Protein AF-A0A1V5RTD2-F1 (afdb_monomer_lite)

Radius of gyration: 21.34 Å; chains: 1; bounding box: 60×61×61 Å

Sequence (320 aa):
MRQRSPVWLLLVVAVVLAGCGSGAAVQTSETGTVGGEIFQVALPRLVVDLDAEGNPSLLGISPSLLGMFGVDTAAMKVPADTVKQMMDAGIQHIEIAAVGDRIMFFVNSQPVPHLGWSATSLPRALDVADVFMSIQNAQMIRQLLPLVTRLGLDVVLRFPHGDAAVIPMVDVNQAKTFRATPGTEPAGMIIKFEVKFDEQGRPGLLGLSADDLAALGVSGVAIAPDLLARIQKANIQHMEFQTQPDGAFVYVNGEPLPTVIWDTQLLQNLMDVVGKLAADSELLPLLEALVPYVDRADIGILVHFPIAAGQEPIPAQMHD

Structure (mmCIF, N/CA/C/O backbone):
data_AF-A0A1V5RTD2-F1
#
_entry.id   AF-A0A1V5RTD2-F1
#
loop_
_atom_site.group_PDB
_atom_site.id
_atom_site.type_symbol
_atom_site.label_atom_id
_atom_site.label_alt_id
_atom_site.label_comp_id
_atom_site.label_asym_id
_atom_site.label_entity_id
_atom_site.label_seq_id
_atom_site.pdbx_PDB_ins_code
_atom_site.Cartn_x
_atom_site.Cartn_y
_atom_site.Cartn_z
_atom_site.occupancy
_atom_site.B_iso_or_equiv
_atom_site.auth_seq_id
_atom_site.auth_comp_id
_atom_site.auth_asym_id
_atom_site.auth_atom_id
_atom_site.pdbx_PDB_model_num
ATOM 1 N N . MET A 1 1 ? 2.005 -30.142 -7.212 1.00 30.61 1 MET A N 1
ATOM 2 C CA . MET A 1 1 ? 1.412 -28.900 -6.674 1.00 30.61 1 MET A CA 1
ATOM 3 C C . MET A 1 1 ? 2.556 -27.973 -6.297 1.00 30.61 1 MET A C 1
ATOM 5 O O . MET A 1 1 ? 3.245 -28.240 -5.324 1.00 30.61 1 MET A O 1
ATOM 9 N N . ARG A 1 2 ? 2.868 -26.989 -7.147 1.00 30.70 2 ARG A N 1
ATOM 10 C CA . ARG A 1 2 ? 3.944 -26.019 -6.892 1.00 30.70 2 ARG A CA 1
ATOM 11 C C . ARG A 1 2 ? 3.403 -24.970 -5.920 1.00 30.70 2 ARG A C 1
ATOM 13 O O . ARG A 1 2 ? 2.455 -24.278 -6.274 1.00 30.70 2 ARG A O 1
ATOM 20 N N . GLN A 1 3 ? 3.989 -24.864 -4.728 1.00 32.78 3 GLN A N 1
ATOM 21 C CA . GLN A 1 3 ? 3.841 -23.683 -3.874 1.00 32.78 3 GLN A CA 1
ATOM 22 C C . GLN A 1 3 ? 4.426 -22.495 -4.647 1.00 32.78 3 GLN A C 1
ATOM 24 O O . GLN A 1 3 ? 5.636 -22.287 -4.666 1.00 32.78 3 GLN A O 1
ATOM 29 N N . ARG A 1 4 ? 3.572 -21.773 -5.377 1.00 38.81 4 ARG A N 1
ATOM 30 C CA . ARG A 1 4 ? 3.924 -20.485 -5.975 1.00 38.81 4 ARG A CA 1
ATOM 31 C C . ARG A 1 4 ? 4.111 -19.512 -4.813 1.00 38.81 4 ARG A C 1
ATOM 33 O O . ARG A 1 4 ? 3.209 -19.355 -3.995 1.00 38.81 4 ARG A O 1
ATOM 40 N N . SER A 1 5 ? 5.311 -18.953 -4.693 1.00 34.25 5 SER A N 1
ATOM 41 C CA . SER A 1 5 ? 5.688 -18.086 -3.579 1.00 34.25 5 SER A CA 1
ATOM 42 C C . SER A 1 5 ? 4.747 -16.869 -3.515 1.00 34.25 5 SER A C 1
ATOM 44 O O . SER A 1 5 ? 4.632 -16.156 -4.514 1.00 34.25 5 SER A O 1
ATOM 46 N N . PRO A 1 6 ? 4.073 -16.591 -2.382 1.00 34.50 6 PRO A N 1
ATOM 47 C CA . PRO A 1 6 ? 3.092 -15.510 -2.250 1.00 34.50 6 PRO A CA 1
ATOM 48 C C . PRO A 1 6 ? 3.734 -14.111 -2.173 1.00 34.50 6 PRO A C 1
ATOM 50 O O . PRO A 1 6 ? 3.129 -13.188 -1.647 1.00 34.50 6 PRO A O 1
ATOM 53 N N . VAL A 1 7 ? 4.949 -13.917 -2.695 1.00 32.59 7 VAL A N 1
ATOM 54 C CA . VAL A 1 7 ? 5.687 -12.640 -2.626 1.00 32.59 7 VAL A CA 1
ATOM 55 C C . VAL A 1 7 ? 4.997 -11.534 -3.438 1.00 32.59 7 VAL A C 1
ATOM 57 O O . VAL A 1 7 ? 5.039 -10.373 -3.051 1.00 32.59 7 VAL A O 1
ATOM 60 N N . TRP A 1 8 ? 4.276 -11.878 -4.510 1.00 37.91 8 TRP A N 1
ATOM 61 C CA . TRP A 1 8 ? 3.437 -10.914 -5.240 1.00 37.91 8 TRP A CA 1
ATOM 62 C C . TRP A 1 8 ? 2.087 -10.693 -4.600 1.00 37.91 8 TRP A C 1
ATOM 64 O O . TRP A 1 8 ? 1.590 -9.575 -4.635 1.00 37.91 8 TRP A O 1
ATOM 74 N N . LEU A 1 9 ? 1.538 -11.727 -3.953 1.00 34.50 9 LEU A N 1
ATOM 75 C CA . LEU A 1 9 ? 0.461 -11.521 -3.001 1.00 34.50 9 LEU A CA 1
ATOM 76 C C . LEU A 1 9 ? 0.946 -10.522 -1.963 1.00 34.50 9 LEU A C 1
ATOM 78 O O . LEU A 1 9 ? 0.238 -9.575 -1.794 1.00 34.50 9 LEU A O 1
ATOM 82 N N . LEU A 1 10 ? 2.169 -10.579 -1.428 1.00 34.19 10 LEU A N 1
ATOM 83 C CA . LEU A 1 10 ? 2.746 -9.553 -0.546 1.00 34.19 10 LEU A CA 1
ATOM 84 C C . LEU A 1 10 ? 2.977 -8.180 -1.187 1.00 34.19 10 LEU A C 1
ATOM 86 O O . LEU A 1 10 ? 3.079 -7.235 -0.429 1.00 34.19 10 LEU A O 1
ATOM 90 N N . LEU A 1 11 ? 3.055 -8.029 -2.513 1.00 37.03 11 LEU A N 1
ATOM 91 C CA . LEU A 1 11 ? 3.224 -6.721 -3.168 1.00 37.03 11 LEU A CA 1
ATOM 92 C C . LEU A 1 11 ? 1.873 -6.112 -3.566 1.00 37.03 11 LEU A C 1
ATOM 94 O O . LEU A 1 11 ? 1.656 -4.930 -3.357 1.00 37.03 11 LEU A O 1
ATOM 98 N N . VAL A 1 12 ? 0.921 -6.935 -4.010 1.00 40.16 12 VAL A N 1
ATOM 99 C CA . VAL A 1 12 ? -0.498 -6.575 -4.164 1.00 40.16 12 VAL A CA 1
ATOM 100 C C . VAL A 1 12 ? -1.146 -6.375 -2.797 1.00 40.16 12 VAL A C 1
ATOM 102 O O . VAL A 1 12 ? -1.887 -5.432 -2.626 1.00 40.16 12 VAL A O 1
ATOM 105 N N . VAL A 1 13 ? -0.808 -7.185 -1.799 1.00 40.31 13 VAL A N 1
ATOM 106 C CA . VAL A 1 13 ? -1.144 -7.045 -0.374 1.00 40.31 13 VAL A CA 1
ATOM 107 C C . VAL A 1 13 ? -0.281 -5.962 0.254 1.00 40.31 13 VAL A C 1
ATOM 109 O O . VAL A 1 13 ? -0.759 -5.354 1.175 1.00 40.31 13 VAL A O 1
ATOM 112 N N . ALA A 1 14 ? 0.911 -5.600 -0.226 1.00 39.66 14 ALA A N 1
ATOM 113 C CA . ALA A 1 14 ? 1.564 -4.362 0.221 1.00 39.66 14 ALA A CA 1
ATOM 114 C C . ALA A 1 14 ? 0.922 -3.136 -0.421 1.00 39.66 14 ALA A C 1
ATOM 116 O O . ALA A 1 14 ? 0.940 -2.098 0.202 1.00 39.66 14 ALA A O 1
ATOM 117 N N . VAL A 1 15 ? 0.317 -3.227 -1.605 1.00 43.06 15 VAL A N 1
ATOM 118 C CA . VAL A 1 15 ? -0.475 -2.140 -2.206 1.00 43.06 15 VAL A CA 1
ATOM 119 C C . VAL A 1 15 ? -1.874 -2.070 -1.569 1.00 43.06 15 VAL A C 1
ATOM 121 O O . VAL A 1 15 ? -2.371 -0.985 -1.300 1.00 43.06 15 VAL A O 1
ATOM 124 N N . VAL A 1 16 ? -2.471 -3.214 -1.220 1.00 38.50 16 VAL A N 1
ATOM 125 C CA . VAL A 1 16 ? -3.779 -3.345 -0.552 1.00 38.50 16 VAL A CA 1
ATOM 126 C C . VAL A 1 16 ? -3.673 -3.134 0.971 1.00 38.50 16 VAL A C 1
ATOM 128 O O . VAL A 1 16 ? -4.583 -2.563 1.554 1.00 38.50 16 VAL A O 1
ATOM 131 N N . LEU A 1 17 ? -2.558 -3.495 1.623 1.00 36.56 17 LEU A N 1
ATOM 132 C CA . LEU A 1 17 ? -2.239 -3.189 3.036 1.00 36.56 17 LEU A CA 1
ATOM 133 C C . LEU A 1 17 ? -1.453 -1.885 3.205 1.00 36.56 17 LEU A C 1
ATOM 135 O O . LEU A 1 17 ? -1.464 -1.349 4.305 1.00 36.56 17 LEU A O 1
ATOM 139 N N . ALA A 1 18 ? -0.812 -1.316 2.175 1.00 38.94 18 ALA A N 1
ATOM 140 C CA . ALA A 1 18 ? -0.492 0.120 2.199 1.00 38.94 18 ALA A CA 1
ATOM 141 C C . ALA A 1 18 ? -1.766 0.960 2.041 1.00 38.94 18 ALA A C 1
ATOM 143 O O . ALA A 1 18 ? -1.777 2.116 2.439 1.00 38.94 18 ALA A O 1
ATOM 144 N N . GLY A 1 19 ? -2.863 0.338 1.592 1.00 31.91 19 GLY A N 1
ATOM 145 C CA . GLY A 1 19 ? -4.235 0.784 1.823 1.00 31.91 19 GLY A CA 1
ATOM 146 C C . GLY A 1 19 ? -4.683 0.715 3.284 1.00 31.91 19 GLY A C 1
ATOM 147 O O . GLY A 1 19 ? -5.825 1.054 3.556 1.00 31.91 19 GLY A O 1
ATOM 148 N N . CYS A 1 20 ? -3.813 0.334 4.231 1.00 35.44 20 CYS A N 1
ATOM 149 C CA . CYS A 1 20 ? -3.949 0.655 5.645 1.00 35.44 20 CYS A CA 1
ATOM 150 C C . CYS A 1 20 ? -3.205 1.955 6.019 1.00 35.44 20 CYS A C 1
ATOM 152 O O . CYS A 1 20 ? -2.309 1.923 6.857 1.00 35.44 20 CYS A O 1
ATOM 154 N N . GLY A 1 21 ? -3.595 3.103 5.433 1.00 33.72 21 GLY A N 1
ATOM 155 C CA . GLY A 1 21 ? -3.370 4.434 6.029 1.00 33.72 21 GLY A CA 1
ATOM 156 C C . GLY A 1 21 ? -4.204 5.617 5.497 1.00 33.72 21 GLY A C 1
ATOM 157 O O . GLY A 1 21 ? -4.504 5.646 4.318 1.00 33.72 21 GLY A O 1
ATOM 158 N N . SER A 1 22 ? -4.714 6.549 6.328 1.00 53.00 22 SER A N 1
ATOM 159 C CA . SER A 1 22 ? -5.715 7.609 5.986 1.00 53.00 22 SER A CA 1
ATOM 160 C C . SER A 1 22 ? -5.141 9.013 5.877 1.00 53.00 22 SER A C 1
ATOM 162 O O . SER A 1 22 ? -4.179 9.341 6.523 1.00 53.00 22 SER A O 1
ATOM 164 N N . GLY A 1 23 ? -5.638 9.941 5.072 1.00 32.03 23 GLY A N 1
ATOM 165 C CA . GLY A 1 23 ? -6.929 10.619 5.197 1.00 32.03 23 GLY A CA 1
ATOM 166 C C . GLY A 1 23 ? -6.797 11.892 6.020 1.00 32.03 23 GLY A C 1
ATOM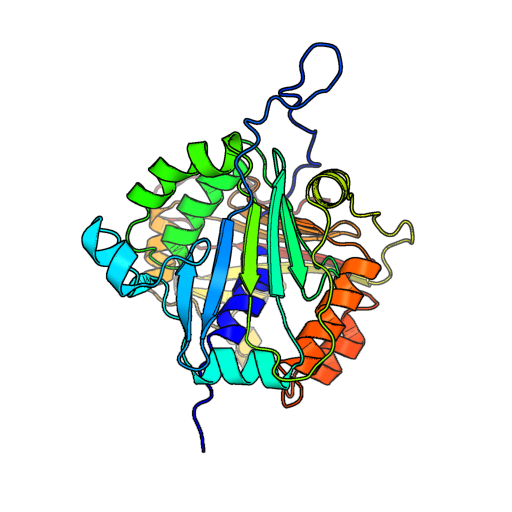 167 O O . GLY A 1 23 ? -7.375 12.073 7.081 1.00 32.03 23 GLY A O 1
ATOM 168 N N . ALA A 1 24 ? -6.016 12.808 5.475 1.00 30.28 24 ALA A N 1
ATOM 169 C CA . ALA A 1 24 ? -6.449 14.184 5.345 1.00 30.28 24 ALA A CA 1
ATOM 170 C C . ALA A 1 24 ? -6.369 14.476 3.845 1.00 30.28 24 ALA A C 1
ATOM 172 O O . ALA A 1 24 ? -5.497 13.909 3.175 1.00 30.28 24 ALA A O 1
ATOM 173 N N . ALA A 1 25 ? -7.217 15.365 3.319 1.00 36.34 25 ALA A N 1
ATOM 174 C CA . ALA A 1 25 ? -6.884 16.045 2.075 1.00 36.34 25 ALA A CA 1
ATOM 175 C C . ALA A 1 25 ? -5.423 16.480 2.209 1.00 36.34 25 ALA A C 1
ATOM 177 O O . ALA A 1 25 ? -5.080 17.174 3.173 1.00 36.34 25 ALA A O 1
ATOM 178 N N . VAL A 1 26 ? -4.553 15.985 1.325 1.00 35.50 26 VAL A N 1
ATOM 179 C CA . VAL A 1 26 ? -3.153 16.389 1.304 1.00 35.50 26 VAL A CA 1
ATOM 180 C C . VAL A 1 26 ? -3.173 17.863 0.924 1.00 35.50 26 VAL A C 1
ATOM 182 O O . VAL A 1 26 ? -3.114 18.232 -0.245 1.00 35.50 26 VAL A O 1
ATOM 185 N N . GLN A 1 27 ? -3.324 18.726 1.929 1.00 35.59 27 GLN A N 1
ATOM 186 C CA . GLN A 1 27 ? -2.828 20.076 1.846 1.00 35.59 27 GLN A CA 1
ATOM 187 C C . GLN A 1 27 ? -1.342 19.875 1.652 1.00 35.59 27 GLN A C 1
ATOM 189 O O . GLN A 1 2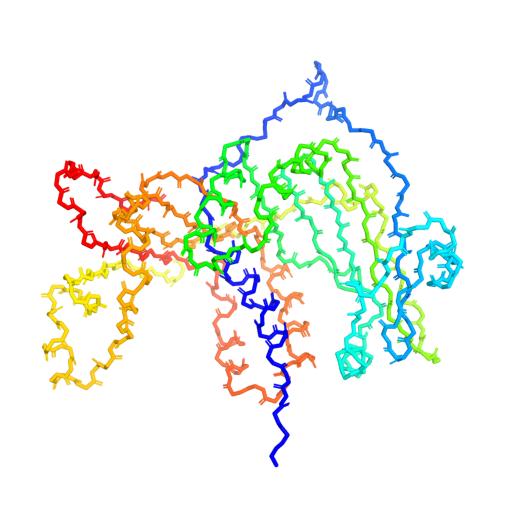7 ? -0.632 19.471 2.577 1.00 35.59 27 GLN A O 1
ATOM 194 N N . THR A 1 28 ? -0.926 20.054 0.400 1.00 36.31 28 THR A N 1
ATOM 195 C CA . THR A 1 28 ? 0.462 20.172 -0.003 1.00 36.31 28 THR A CA 1
ATOM 196 C C . THR A 1 28 ? 1.136 21.003 1.068 1.00 36.31 28 THR A C 1
ATOM 198 O O . THR A 1 28 ? 0.853 22.195 1.201 1.00 36.31 28 THR A O 1
ATOM 201 N N . SER A 1 29 ? 1.946 20.363 1.909 1.00 37.81 29 SER A N 1
ATOM 202 C CA . SER A 1 29 ? 2.797 21.119 2.808 1.00 37.81 29 SER A CA 1
ATOM 203 C C . SER A 1 29 ? 3.750 21.840 1.878 1.00 37.81 29 SER A C 1
ATOM 205 O O . SER A 1 29 ? 4.661 21.233 1.318 1.00 37.81 29 SER A O 1
ATOM 207 N N . GLU A 1 30 ? 3.457 23.113 1.627 1.00 37.47 30 GLU A N 1
ATOM 208 C CA . GLU A 1 30 ? 4.314 24.010 0.881 1.00 37.47 30 GLU A CA 1
ATOM 209 C C . GLU A 1 30 ? 5.607 24.173 1.686 1.00 37.47 30 GLU A C 1
ATOM 211 O O . GLU A 1 30 ? 5.833 25.161 2.373 1.00 37.47 30 GLU A O 1
ATOM 216 N N . THR A 1 31 ? 6.529 23.221 1.563 1.00 36.56 31 THR A N 1
ATOM 217 C CA . THR A 1 31 ? 7.961 23.537 1.597 1.00 36.56 31 THR A CA 1
ATOM 218 C C . THR A 1 31 ? 8.360 24.115 0.243 1.00 36.56 31 THR A C 1
ATOM 220 O O . THR A 1 31 ? 9.297 23.649 -0.403 1.00 36.56 31 THR A O 1
ATOM 223 N N . GLY A 1 32 ? 7.571 25.091 -0.203 1.00 37.31 32 GLY A N 1
ATOM 224 C CA . GLY A 1 32 ? 7.820 25.917 -1.360 1.00 37.31 32 GLY A CA 1
ATOM 225 C C . GLY A 1 32 ? 8.480 27.210 -0.910 1.00 37.31 32 GLY A C 1
ATOM 226 O O . GLY A 1 32 ? 8.127 27.783 0.122 1.00 37.31 32 GLY A O 1
ATOM 227 N N . THR A 1 33 ? 9.439 27.700 -1.685 1.00 43.34 33 THR A N 1
ATOM 228 C CA . THR A 1 33 ? 9.786 29.127 -1.642 1.00 43.34 33 THR A CA 1
ATOM 229 C C . THR A 1 33 ? 8.549 29.963 -2.016 1.00 43.34 33 THR A C 1
ATOM 231 O O . THR A 1 33 ? 7.536 29.417 -2.444 1.00 43.34 33 THR A O 1
ATOM 234 N N . VAL A 1 34 ? 8.611 31.296 -1.909 1.00 43.19 34 VAL A N 1
ATOM 235 C CA . VAL A 1 34 ? 7.501 32.239 -2.212 1.00 43.19 34 VAL A CA 1
ATOM 236 C C . VAL A 1 34 ? 6.922 32.098 -3.653 1.00 43.19 34 VAL A C 1
ATOM 238 O O . VAL A 1 34 ? 5.981 32.797 -4.009 1.00 43.19 34 VAL A O 1
ATOM 241 N N . GLY A 1 35 ? 7.435 31.172 -4.478 1.00 47.00 35 GLY A N 1
ATOM 242 C CA . GLY A 1 35 ? 6.896 30.758 -5.781 1.00 47.00 35 GLY A CA 1
ATOM 243 C C . GLY A 1 35 ? 6.391 29.303 -5.894 1.00 47.00 35 GLY A C 1
ATOM 244 O O . GLY A 1 35 ? 6.169 28.855 -7.013 1.00 47.00 35 GLY A O 1
ATOM 245 N N . GLY A 1 36 ? 6.225 28.549 -4.799 1.00 43.97 36 GLY A N 1
ATOM 246 C CA . GLY A 1 36 ? 5.674 27.179 -4.824 1.00 43.97 36 GLY A CA 1
ATOM 247 C C . GLY A 1 36 ? 6.652 26.074 -5.256 1.00 43.97 36 GLY A C 1
ATOM 248 O O . GLY A 1 36 ? 6.249 24.926 -5.438 1.00 43.97 36 GLY A O 1
ATOM 249 N N . GLU A 1 37 ? 7.942 26.385 -5.410 1.00 44.59 37 GLU A N 1
ATOM 250 C CA . GLU A 1 37 ? 8.966 25.410 -5.804 1.00 44.59 37 GLU A CA 1
ATOM 251 C C . GLU A 1 37 ? 9.419 24.566 -4.607 1.00 44.59 37 GLU A C 1
ATOM 253 O O . GLU A 1 37 ? 10.048 25.077 -3.677 1.00 44.59 37 GLU A O 1
ATOM 258 N N . ILE A 1 38 ? 9.127 23.262 -4.642 1.00 53.47 38 ILE A N 1
ATOM 259 C CA . ILE A 1 38 ? 9.639 22.286 -3.672 1.00 53.47 38 ILE A CA 1
ATOM 260 C C . ILE A 1 38 ? 11.165 22.215 -3.826 1.00 53.47 38 ILE A C 1
ATOM 262 O O . ILE A 1 38 ? 11.666 21.750 -4.851 1.00 53.47 38 ILE A O 1
ATOM 266 N N . PHE A 1 39 ? 11.922 22.653 -2.813 1.00 50.19 39 PHE A N 1
ATOM 267 C CA . PHE A 1 39 ? 13.379 22.487 -2.811 1.00 50.19 39 PHE A CA 1
ATOM 268 C C . PHE A 1 39 ? 13.725 21.016 -2.549 1.00 50.19 39 PHE A C 1
ATOM 270 O O . PHE A 1 39 ? 13.768 20.563 -1.405 1.00 50.19 39 PHE A O 1
ATOM 277 N N . GLN A 1 40 ? 13.964 20.269 -3.624 1.00 55.91 40 GLN A N 1
ATOM 278 C CA . GLN A 1 40 ? 14.403 18.879 -3.582 1.00 55.91 40 GLN A CA 1
ATOM 279 C C . GLN A 1 40 ? 15.798 18.796 -4.208 1.00 55.91 40 GLN A C 1
ATOM 281 O O . GLN A 1 40 ? 16.023 19.289 -5.315 1.00 55.91 40 GLN A O 1
ATOM 286 N N . VAL A 1 41 ? 16.757 18.190 -3.506 1.00 57.78 41 VAL A N 1
ATOM 287 C CA . VAL A 1 41 ? 18.066 17.892 -4.103 1.00 57.78 41 VAL A CA 1
ATOM 288 C C . VAL A 1 41 ? 17.832 16.832 -5.173 1.00 57.78 41 VAL A C 1
ATOM 290 O O . VAL A 1 41 ? 17.480 15.709 -4.840 1.00 57.78 41 VAL A O 1
ATOM 293 N N . ALA A 1 42 ? 17.994 17.179 -6.450 1.00 60.56 42 ALA A N 1
ATOM 294 C CA . ALA A 1 42 ? 17.809 16.236 -7.548 1.00 60.56 42 ALA A CA 1
ATOM 295 C C . ALA A 1 42 ? 18.947 15.203 -7.549 1.00 60.56 42 ALA A C 1
ATOM 297 O O . ALA A 1 42 ? 20.02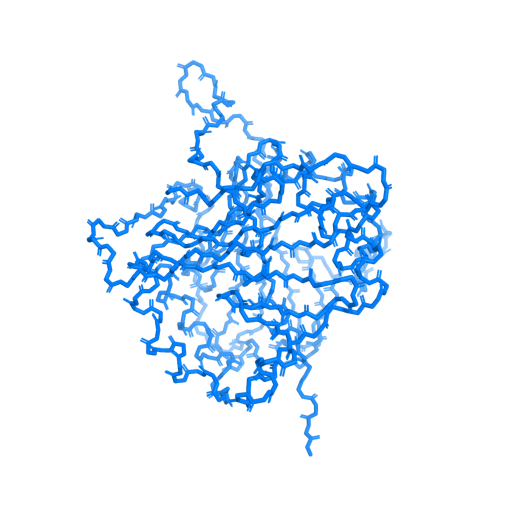5 15.444 -8.098 1.00 60.56 42 ALA A O 1
ATOM 298 N N . LEU A 1 43 ? 18.723 14.061 -6.899 1.00 70.06 43 LEU A N 1
ATOM 299 C CA . LEU A 1 43 ? 19.627 12.925 -7.003 1.00 70.06 43 LEU A CA 1
ATOM 300 C C . LEU A 1 43 ? 19.544 12.309 -8.408 1.00 70.06 43 LEU A C 1
ATOM 302 O O . LEU A 1 43 ? 18.479 12.320 -9.032 1.00 70.06 43 LEU A O 1
ATOM 306 N N . PRO A 1 44 ? 20.655 11.761 -8.931 1.00 74.56 44 PRO A N 1
ATOM 307 C CA . PRO A 1 44 ? 20.606 10.993 -10.161 1.00 74.56 44 PRO A CA 1
ATOM 308 C C . PRO A 1 44 ? 19.715 9.764 -9.968 1.00 74.56 44 PRO A C 1
ATOM 310 O O . PRO A 1 44 ? 19.755 9.101 -8.930 1.00 74.56 44 PRO A O 1
ATOM 313 N N . ARG A 1 45 ? 18.941 9.447 -11.005 1.00 84.69 45 ARG A N 1
ATOM 314 C CA . ARG A 1 45 ? 18.095 8.257 -11.059 1.00 84.69 45 ARG A CA 1
ATOM 315 C C . ARG A 1 45 ? 18.934 6.996 -10.847 1.00 84.69 45 ARG A C 1
ATOM 317 O O . ARG A 1 45 ? 19.873 6.738 -11.601 1.00 84.69 45 ARG A O 1
ATOM 324 N N . LEU A 1 46 ? 18.574 6.199 -9.848 1.00 87.00 46 LEU A N 1
ATOM 325 C CA . LEU A 1 46 ? 19.214 4.924 -9.565 1.00 87.00 46 LEU A CA 1
ATOM 326 C C . LEU A 1 46 ? 18.608 3.845 -10.461 1.00 87.00 46 LEU A C 1
ATOM 328 O O . LEU A 1 46 ? 17.426 3.533 -10.351 1.00 87.00 46 LEU A O 1
ATOM 332 N N . VAL A 1 47 ? 19.420 3.255 -11.331 1.00 89.94 47 VAL A N 1
ATOM 333 C CA . VAL A 1 47 ? 18.993 2.141 -12.184 1.00 89.94 47 VAL A CA 1
ATOM 334 C C . VAL A 1 47 ? 19.575 0.843 -11.640 1.00 89.94 47 VAL A C 1
ATOM 336 O O . VAL A 1 47 ? 20.794 0.709 -11.515 1.00 89.94 47 VAL A O 1
ATOM 339 N N . VAL A 1 48 ? 18.681 -0.082 -11.303 1.00 91.00 48 VAL A N 1
ATOM 340 C CA . VAL A 1 48 ? 18.965 -1.432 -10.825 1.00 91.00 48 VAL A CA 1
ATOM 341 C C . VAL A 1 48 ? 18.627 -2.414 -11.937 1.00 91.00 48 VAL A C 1
ATOM 343 O O . VAL A 1 48 ? 17.470 -2.543 -12.328 1.00 91.00 48 VAL A O 1
ATOM 346 N N . ASP A 1 49 ? 19.632 -3.108 -12.444 1.00 93.50 49 ASP A N 1
ATOM 347 C CA . ASP A 1 49 ? 19.487 -4.141 -13.464 1.00 93.50 49 ASP A CA 1
ATOM 348 C C . ASP A 1 49 ? 19.479 -5.519 -12.821 1.00 93.50 49 ASP A C 1
ATOM 350 O O . ASP A 1 49 ? 20.444 -5.878 -12.144 1.00 93.50 49 ASP A O 1
ATOM 354 N N . LEU A 1 50 ? 18.421 -6.293 -13.050 1.00 93.50 50 LEU A N 1
ATOM 355 C CA . LEU A 1 50 ? 18.364 -7.696 -12.658 1.00 93.50 50 LEU A CA 1
ATOM 356 C C . LEU A 1 50 ? 18.805 -8.592 -13.814 1.00 93.50 50 LEU A C 1
ATOM 358 O O . LEU A 1 50 ? 18.352 -8.426 -14.947 1.00 93.50 50 LEU A O 1
ATOM 362 N N . ASP A 1 51 ? 19.649 -9.576 -13.511 1.00 92.94 51 ASP A N 1
ATOM 363 C CA . ASP A 1 51 ? 19.868 -10.717 -14.403 1.00 92.94 51 ASP A CA 1
ATOM 364 C C . ASP A 1 51 ? 18.748 -11.770 -14.265 1.00 92.94 51 ASP A C 1
ATOM 366 O O . ASP A 1 51 ? 17.823 -11.630 -13.459 1.00 92.94 51 ASP A O 1
ATOM 370 N N . ALA A 1 52 ? 18.807 -12.832 -15.077 1.00 93.75 52 ALA A N 1
ATOM 371 C CA . ALA A 1 52 ? 17.807 -13.905 -15.070 1.00 93.75 52 ALA A CA 1
ATOM 372 C C . ALA A 1 52 ? 17.776 -14.683 -13.739 1.00 93.75 52 ALA A C 1
ATOM 374 O O . ALA A 1 52 ? 16.744 -15.237 -13.354 1.00 93.75 52 ALA A O 1
ATOM 375 N N . GLU A 1 53 ? 18.893 -14.701 -13.013 1.00 92.81 53 GLU A N 1
ATOM 376 C CA . GLU A 1 53 ? 19.039 -15.300 -11.689 1.00 92.81 53 GLU A CA 1
ATOM 377 C C . GLU A 1 53 ? 18.624 -14.345 -10.548 1.00 92.81 53 GLU A C 1
ATOM 379 O O . GLU A 1 53 ? 18.670 -14.733 -9.371 1.00 92.81 53 GLU A O 1
ATOM 384 N N . GLY A 1 54 ? 18.216 -13.120 -10.898 1.00 89.56 54 GLY A N 1
ATOM 385 C CA . GLY A 1 54 ? 17.747 -12.058 -10.016 1.00 89.56 54 GLY A CA 1
ATOM 386 C C . GLY A 1 54 ? 18.826 -11.373 -9.186 1.00 89.56 54 GLY A C 1
ATOM 387 O O . GLY A 1 54 ? 18.516 -10.777 -8.150 1.00 89.56 54 GLY A O 1
ATOM 388 N N . ASN A 1 55 ? 20.088 -11.440 -9.613 1.00 90.62 55 ASN A N 1
ATOM 389 C CA . ASN A 1 55 ? 21.158 -10.669 -8.995 1.00 90.62 55 ASN A CA 1
ATOM 390 C C . ASN A 1 55 ? 21.108 -9.209 -9.494 1.00 90.62 55 ASN A C 1
ATOM 392 O O . ASN A 1 55 ? 21.053 -8.981 -10.705 1.00 90.62 55 ASN A O 1
ATOM 396 N N . PRO A 1 56 ? 21.152 -8.216 -8.588 1.00 89.38 56 PRO A N 1
ATOM 397 C CA . PRO A 1 56 ? 21.058 -6.810 -8.958 1.00 89.38 56 PRO A CA 1
ATOM 398 C C . PRO A 1 56 ? 22.430 -6.203 -9.266 1.00 89.38 56 PRO A C 1
ATOM 400 O O . PRO A 1 56 ? 23.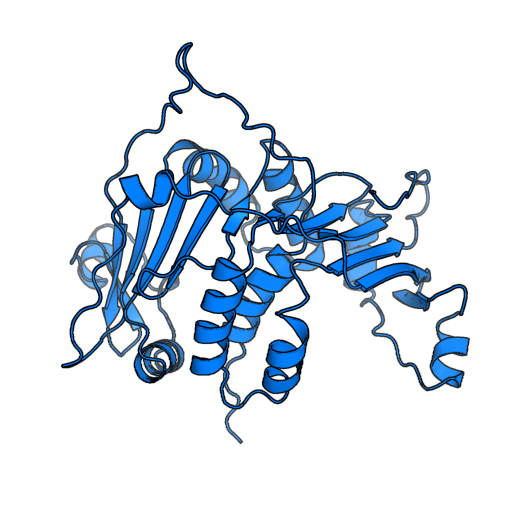367 -6.320 -8.479 1.00 89.38 56 PRO A O 1
ATOM 403 N N . SER A 1 57 ? 22.540 -5.454 -10.356 1.00 86.69 57 SER A N 1
ATOM 404 C CA . SER A 1 57 ? 23.646 -4.521 -10.588 1.00 86.69 57 SER A CA 1
ATOM 405 C C . SER A 1 57 ? 23.140 -3.081 -10.519 1.00 86.69 57 SER A C 1
ATOM 407 O O . SER A 1 57 ? 22.025 -2.786 -10.940 1.00 86.69 57 SER A O 1
ATOM 409 N N . LEU A 1 58 ? 23.931 -2.184 -9.928 1.00 83.75 58 LEU A N 1
ATOM 410 C CA . LEU A 1 58 ? 23.548 -0.784 -9.715 1.00 83.75 58 LEU A CA 1
ATOM 411 C C . LEU A 1 58 ? 24.367 0.098 -10.644 1.00 83.75 58 LEU A C 1
ATOM 413 O O . LEU A 1 58 ? 25.591 0.103 -10.548 1.00 83.75 58 LEU A O 1
ATOM 417 N N . LEU A 1 59 ? 23.713 0.852 -11.530 1.00 78.88 59 LEU A N 1
ATOM 418 C CA . LEU A 1 59 ? 24.392 1.747 -12.480 1.00 78.88 59 LEU A CA 1
ATOM 419 C C . LEU A 1 59 ? 25.456 1.016 -13.331 1.00 78.88 59 LEU A C 1
ATOM 421 O O . LEU A 1 59 ? 26.524 1.558 -13.612 1.00 78.88 59 LEU A O 1
ATOM 425 N N . GLY A 1 60 ? 25.189 -0.243 -13.698 1.00 74.88 60 GLY A N 1
ATOM 426 C CA . GLY A 1 60 ? 26.128 -1.108 -14.426 1.00 74.88 60 GLY A CA 1
ATOM 427 C C . GLY A 1 60 ? 27.267 -1.692 -13.577 1.00 74.88 60 GLY A C 1
ATOM 428 O O . GLY A 1 60 ? 28.116 -2.413 -14.100 1.00 74.88 60 GLY A O 1
ATOM 429 N N . ILE A 1 61 ? 27.299 -1.417 -12.270 1.00 80.81 61 ILE A N 1
ATOM 430 C CA . ILE A 1 61 ? 28.269 -1.979 -11.327 1.00 80.81 61 ILE A CA 1
ATOM 431 C C . ILE A 1 61 ? 27.737 -3.323 -10.820 1.00 80.81 61 ILE A C 1
ATOM 433 O O . ILE A 1 61 ? 26.714 -3.389 -10.137 1.00 80.81 61 ILE A O 1
ATOM 437 N N . SER A 1 62 ? 28.447 -4.403 -11.149 1.00 78.69 62 SER A N 1
ATOM 438 C CA . SER A 1 62 ? 28.087 -5.767 -10.738 1.00 78.69 62 SER A CA 1
ATOM 439 C C . SER A 1 62 ? 28.105 -5.960 -9.208 1.00 78.69 62 SER A C 1
ATOM 441 O O . SER A 1 62 ? 28.920 -5.313 -8.538 1.00 78.69 62 SER A O 1
ATOM 443 N N . PRO A 1 63 ? 27.325 -6.917 -8.663 1.00 79.31 63 PRO A N 1
ATOM 444 C CA . PRO A 1 63 ? 27.351 -7.299 -7.247 1.00 79.31 63 PRO A CA 1
ATOM 445 C C . PRO A 1 63 ? 28.750 -7.506 -6.659 1.00 79.31 63 PRO A C 1
ATOM 447 O O . PRO A 1 63 ? 29.040 -7.050 -5.558 1.00 79.31 63 PRO A O 1
ATOM 450 N N . SER A 1 64 ? 29.632 -8.186 -7.397 1.00 79.12 64 SER A N 1
ATOM 451 C CA . SER A 1 64 ? 30.994 -8.494 -6.951 1.00 79.12 64 SER A CA 1
ATOM 452 C C . SER A 1 64 ? 31.831 -7.232 -6.757 1.00 79.12 64 SER A C 1
ATOM 454 O O . SER A 1 64 ? 32.571 -7.132 -5.782 1.00 79.12 64 SER A O 1
ATOM 456 N N . LEU A 1 65 ? 31.678 -6.252 -7.649 1.00 78.81 65 LEU A N 1
ATOM 457 C CA . LEU A 1 65 ? 32.358 -4.964 -7.559 1.00 78.81 65 LEU A CA 1
ATOM 458 C C . LEU A 1 65 ? 31.762 -4.082 -6.452 1.00 78.81 65 LEU A C 1
ATOM 460 O O . LEU A 1 65 ? 32.517 -3.464 -5.712 1.00 78.81 65 LEU A O 1
ATOM 464 N N . LEU A 1 66 ? 30.437 -4.082 -6.268 1.00 79.75 66 LEU A N 1
ATOM 465 C CA . LEU A 1 66 ? 29.781 -3.427 -5.124 1.00 79.75 66 LEU A CA 1
ATOM 466 C C . LEU A 1 66 ? 30.260 -4.009 -3.783 1.00 79.75 66 LEU A C 1
ATOM 468 O O . LEU A 1 66 ? 30.559 -3.260 -2.851 1.00 79.75 66 LEU A O 1
ATOM 472 N N . GLY A 1 67 ? 30.435 -5.331 -3.719 1.00 78.06 67 GLY A N 1
ATOM 473 C CA . GLY A 1 67 ? 30.979 -6.028 -2.555 1.00 78.06 67 GLY A CA 1
ATOM 474 C C . GLY A 1 67 ? 32.403 -5.596 -2.192 1.00 78.06 67 GLY A C 1
ATOM 475 O O . GLY A 1 67 ? 32.734 -5.536 -1.009 1.00 78.06 67 GLY A O 1
ATOM 476 N N . MET A 1 68 ? 33.232 -5.199 -3.169 1.00 83.00 68 MET A N 1
ATOM 477 C CA . MET A 1 68 ? 34.571 -4.644 -2.896 1.00 83.00 68 MET A CA 1
ATOM 478 C C . MET A 1 68 ? 34.518 -3.298 -2.159 1.00 83.00 68 MET A C 1
ATOM 480 O O . MET A 1 68 ? 35.467 -2.953 -1.458 1.00 83.00 68 MET A O 1
ATOM 484 N N . PHE A 1 69 ? 33.408 -2.562 -2.275 1.00 79.19 69 PHE A N 1
ATOM 485 C CA . PHE A 1 69 ? 33.143 -1.319 -1.544 1.00 79.19 69 PHE A CA 1
ATOM 486 C C . PHE A 1 69 ? 32.312 -1.540 -0.268 1.00 79.19 69 PHE A C 1
ATOM 488 O O . PHE A 1 69 ? 31.842 -0.578 0.335 1.00 79.19 69 PHE A O 1
ATOM 495 N N . GLY A 1 70 ? 32.132 -2.797 0.155 1.00 74.69 70 GLY A N 1
ATOM 496 C CA . GLY A 1 70 ? 31.393 -3.154 1.367 1.00 74.69 70 GLY A CA 1
ATOM 497 C C . GLY A 1 70 ? 29.871 -3.099 1.229 1.00 74.69 70 GLY A C 1
ATOM 498 O O . GLY A 1 70 ? 29.176 -3.153 2.241 1.00 74.69 70 GLY A O 1
ATOM 499 N N . VAL A 1 71 ? 29.336 -2.996 0.008 1.00 75.44 71 VAL A N 1
ATOM 500 C CA . VAL A 1 71 ? 27.889 -3.043 -0.234 1.00 75.44 71 VAL A CA 1
ATOM 501 C C . VAL A 1 71 ? 27.463 -4.499 -0.406 1.00 75.44 71 VAL A C 1
ATOM 503 O O . VAL A 1 71 ? 27.787 -5.140 -1.407 1.00 75.44 71 VAL A O 1
ATOM 506 N N . ASP A 1 72 ? 26.714 -5.014 0.568 1.00 76.50 72 ASP A N 1
ATOM 507 C CA . ASP A 1 72 ? 26.091 -6.331 0.468 1.00 76.50 72 ASP A CA 1
ATOM 508 C C . ASP A 1 72 ? 24.811 -6.255 -0.376 1.00 76.50 72 ASP A C 1
ATOM 510 O O . ASP A 1 72 ? 23.853 -5.553 -0.049 1.00 76.50 72 ASP A O 1
ATOM 514 N N . THR A 1 73 ? 24.806 -6.986 -1.487 1.00 75.44 73 THR A N 1
ATOM 515 C CA . THR A 1 73 ? 23.680 -7.056 -2.427 1.00 75.44 73 THR A CA 1
ATOM 516 C C . THR A 1 73 ? 22.789 -8.273 -2.194 1.00 75.44 73 THR A C 1
ATOM 518 O O . THR A 1 73 ? 21.743 -8.384 -2.834 1.00 75.44 73 THR A O 1
ATOM 521 N N . ALA A 1 74 ? 23.139 -9.164 -1.258 1.00 76.69 74 ALA A N 1
ATOM 522 C CA . ALA A 1 74 ? 22.371 -10.374 -0.976 1.00 76.69 74 ALA A CA 1
ATOM 523 C C . ALA A 1 74 ? 20.933 -10.055 -0.545 1.00 76.69 74 ALA A C 1
ATOM 525 O O . ALA A 1 74 ? 19.996 -10.716 -0.988 1.00 76.69 74 ALA A O 1
ATOM 526 N N . ALA A 1 75 ? 20.750 -8.994 0.246 1.00 69.50 75 ALA A N 1
ATOM 527 C CA . ALA A 1 75 ? 19.435 -8.515 0.670 1.00 69.50 75 ALA A CA 1
ATOM 528 C C . ALA A 1 75 ? 18.600 -7.899 -0.472 1.00 69.50 75 ALA A C 1
ATOM 530 O O . ALA A 1 75 ? 17.393 -7.733 -0.323 1.00 69.50 75 ALA A O 1
ATOM 531 N N . MET A 1 76 ? 19.226 -7.563 -1.605 1.00 75.88 76 MET A N 1
ATOM 532 C CA . MET A 1 76 ? 18.571 -6.987 -2.785 1.00 75.88 76 MET A CA 1
ATOM 533 C C . MET A 1 76 ? 18.294 -8.029 -3.877 1.00 75.88 76 MET A C 1
ATOM 535 O O . MET A 1 76 ? 17.759 -7.688 -4.932 1.00 75.88 76 MET A O 1
ATOM 539 N N . LYS A 1 77 ? 18.665 -9.296 -3.654 1.00 84.75 77 LYS A N 1
ATOM 540 C CA . LYS A 1 77 ? 18.432 -10.370 -4.616 1.00 84.75 77 LYS A CA 1
ATOM 541 C C . LYS A 1 77 ? 16.939 -10.646 -4.768 1.00 84.75 77 LYS A C 1
ATOM 543 O O . LYS A 1 77 ? 16.234 -10.900 -3.792 1.00 84.75 77 LYS A O 1
ATOM 548 N N . VAL A 1 78 ? 16.485 -10.681 -6.014 1.00 87.94 78 VAL A N 1
ATOM 549 C CA . VAL A 1 78 ? 15.126 -11.091 -6.368 1.00 87.94 78 VAL A CA 1
ATOM 550 C C . VAL A 1 78 ? 15.135 -12.592 -6.687 1.00 87.94 78 VAL A C 1
ATOM 552 O O . VAL A 1 78 ? 16.068 -13.069 -7.331 1.00 87.94 78 VAL A O 1
ATOM 555 N N . PRO A 1 79 ? 14.149 -13.392 -6.243 1.00 91.25 79 PRO A N 1
ATOM 556 C CA . PRO A 1 79 ? 14.089 -14.803 -6.622 1.00 91.25 79 PRO A CA 1
ATOM 557 C C . PRO A 1 79 ? 13.995 -14.984 -8.146 1.00 91.25 79 PRO A C 1
ATOM 559 O O . PRO A 1 79 ? 13.239 -14.280 -8.809 1.00 91.25 79 PRO A O 1
ATOM 562 N N . ALA A 1 80 ? 14.700 -15.965 -8.713 1.00 92.31 80 ALA A N 1
ATOM 563 C CA . ALA A 1 80 ? 14.689 -16.202 -10.163 1.00 92.31 80 ALA A CA 1
ATOM 564 C C . ALA A 1 80 ? 13.278 -16.499 -10.712 1.00 92.31 80 ALA A C 1
ATOM 566 O O . ALA A 1 80 ? 12.917 -16.022 -11.784 1.00 92.31 80 ALA A O 1
ATOM 567 N N . ASP A 1 81 ? 12.436 -17.211 -9.952 1.00 91.56 81 ASP A N 1
ATOM 568 C CA . ASP A 1 81 ? 11.031 -17.449 -10.322 1.00 91.56 81 ASP A CA 1
ATOM 569 C C . ASP A 1 81 ? 10.227 -16.140 -10.416 1.00 91.56 81 ASP A C 1
ATOM 571 O O . ASP A 1 81 ? 9.375 -15.986 -11.289 1.00 91.56 81 ASP A O 1
ATOM 575 N N . THR A 1 82 ? 10.530 -15.181 -9.540 1.00 89.75 82 THR A N 1
ATOM 576 C CA . THR A 1 82 ? 9.934 -13.842 -9.516 1.00 89.75 82 THR A CA 1
ATOM 577 C C . THR A 1 82 ? 10.376 -13.025 -10.734 1.00 89.75 82 THR A C 1
ATOM 579 O O . THR A 1 82 ? 9.539 -12.387 -11.371 1.00 89.75 82 THR A O 1
ATOM 582 N N . VAL A 1 83 ? 11.663 -13.085 -11.103 1.00 93.81 83 VAL A N 1
ATOM 583 C CA . VAL A 1 83 ? 12.179 -12.465 -12.338 1.00 93.81 83 VAL A CA 1
ATOM 584 C C . VAL A 1 83 ? 11.515 -13.083 -13.560 1.00 93.81 83 VAL A C 1
ATOM 586 O O . VAL A 1 83 ? 10.973 -12.364 -14.393 1.00 93.81 83 VAL A O 1
ATOM 589 N N . LYS A 1 84 ? 11.482 -14.416 -13.640 1.00 93.31 84 LYS A N 1
ATOM 590 C CA . LYS A 1 84 ? 10.833 -15.129 -14.738 1.00 93.31 84 LYS A CA 1
ATOM 591 C C . LYS A 1 84 ? 9.364 -14.737 -14.879 1.00 93.31 84 LYS A C 1
ATOM 593 O O . LYS A 1 84 ? 8.916 -14.501 -15.992 1.00 93.31 84 LYS A O 1
ATOM 598 N N . GLN A 1 85 ? 8.624 -14.641 -13.778 1.00 90.88 85 GLN A N 1
ATOM 599 C CA . GLN A 1 85 ? 7.227 -14.213 -13.815 1.00 90.88 85 GLN A CA 1
ATOM 600 C C . GLN A 1 85 ? 7.071 -12.799 -14.385 1.00 90.88 85 GLN A C 1
ATOM 602 O O . GLN A 1 85 ? 6.155 -12.562 -15.165 1.00 90.88 85 GLN A O 1
ATOM 607 N N . MET A 1 86 ? 7.972 -11.877 -14.035 1.00 93.25 86 MET A N 1
ATOM 608 C CA . MET A 1 86 ? 7.980 -10.524 -14.594 1.00 93.25 86 MET A CA 1
ATOM 609 C C . MET A 1 86 ? 8.244 -10.527 -16.098 1.00 93.25 86 MET A C 1
ATOM 611 O O . MET A 1 86 ? 7.516 -9.883 -16.854 1.00 93.25 86 MET A O 1
ATOM 615 N N . MET A 1 87 ? 9.214 -11.326 -16.540 1.00 94.50 87 MET A N 1
ATOM 616 C CA . MET A 1 87 ? 9.512 -11.515 -17.960 1.00 94.50 87 MET A CA 1
ATOM 617 C C . MET A 1 87 ? 8.328 -12.127 -18.718 1.00 94.50 87 MET A C 1
ATOM 619 O O . MET A 1 87 ? 7.952 -11.626 -19.776 1.00 94.50 87 MET A O 1
ATOM 623 N N . ASP A 1 88 ? 7.717 -13.180 -18.169 1.00 93.25 88 ASP A N 1
ATOM 624 C CA . ASP A 1 88 ? 6.563 -13.869 -18.758 1.00 93.25 88 ASP A CA 1
ATOM 625 C C . ASP A 1 88 ? 5.333 -12.937 -18.831 1.00 93.25 88 ASP A C 1
ATOM 627 O O . ASP A 1 88 ? 4.546 -13.020 -19.773 1.00 93.25 88 ASP A O 1
ATOM 631 N N . ALA A 1 89 ? 5.202 -12.002 -17.883 1.00 92.88 89 ALA A N 1
ATOM 632 C CA . ALA A 1 89 ? 4.197 -10.937 -17.882 1.00 92.88 89 ALA A CA 1
ATOM 633 C C . ALA A 1 89 ? 4.536 -9.763 -18.827 1.00 92.88 89 ALA A C 1
ATOM 635 O O . ALA A 1 89 ? 3.761 -8.810 -18.932 1.00 92.88 89 ALA A O 1
ATOM 636 N N . GLY A 1 90 ? 5.687 -9.796 -19.507 1.00 94.81 90 GLY A N 1
ATOM 637 C CA . GLY A 1 90 ? 6.152 -8.720 -20.385 1.00 94.81 90 GLY A CA 1
ATOM 638 C C . GLY A 1 90 ? 6.532 -7.435 -19.642 1.00 94.81 90 GLY A C 1
ATOM 639 O O . GLY A 1 90 ? 6.533 -6.356 -20.239 1.00 94.81 90 GLY A O 1
ATOM 640 N N . ILE A 1 91 ? 6.820 -7.520 -18.342 1.00 96.12 91 ILE A N 1
ATOM 641 C CA . ILE A 1 91 ? 7.261 -6.387 -17.526 1.00 96.12 91 ILE A CA 1
ATOM 642 C C . ILE A 1 91 ? 8.771 -6.224 -17.698 1.00 96.12 91 ILE A C 1
ATOM 644 O O . ILE A 1 91 ? 9.548 -7.112 -17.362 1.00 96.12 91 ILE A O 1
ATOM 648 N N . GLN A 1 92 ? 9.176 -5.075 -18.238 1.00 97.25 92 GLN A N 1
ATOM 649 C CA . GLN A 1 92 ? 10.572 -4.720 -18.496 1.00 97.25 92 GLN A CA 1
ATOM 650 C C . GLN A 1 92 ? 11.140 -3.823 -17.402 1.00 97.25 92 GLN A C 1
ATOM 652 O O . GLN A 1 92 ? 12.332 -3.898 -17.108 1.00 97.25 92 GLN A O 1
ATOM 657 N N . HIS A 1 93 ? 10.314 -2.974 -16.787 1.00 95.88 93 HIS A N 1
ATOM 658 C CA . HIS A 1 93 ? 10.752 -2.157 -15.664 1.00 95.88 93 HIS A CA 1
ATOM 659 C C . HIS A 1 93 ? 9.618 -1.722 -14.738 1.00 95.88 93 HIS A C 1
ATOM 661 O O . HIS A 1 93 ? 8.473 -1.530 -15.152 1.00 95.88 93 HIS A O 1
ATOM 667 N N . ILE A 1 94 ? 9.991 -1.528 -13.475 1.00 95.31 94 ILE A N 1
ATOM 668 C CA . ILE A 1 94 ? 9.195 -0.856 -12.450 1.00 95.31 94 ILE A CA 1
ATOM 669 C C . ILE A 1 94 ? 9.947 0.411 -12.057 1.00 95.31 94 ILE A C 1
ATOM 671 O O . ILE A 1 94 ? 11.153 0.372 -11.804 1.00 95.31 94 ILE A O 1
ATOM 675 N N . GLU A 1 95 ? 9.250 1.537 -12.012 1.00 93.06 95 GLU A N 1
ATOM 676 C CA . GLU A 1 95 ? 9.832 2.834 -11.685 1.00 93.06 95 GLU A CA 1
ATOM 677 C C . GLU A 1 95 ? 9.162 3.392 -10.437 1.00 93.06 95 GLU A C 1
ATOM 679 O O . GLU A 1 95 ? 7.944 3.312 -10.279 1.00 93.06 95 GLU A O 1
ATOM 684 N N . ILE A 1 96 ? 9.978 3.959 -9.558 1.00 90.31 96 ILE A N 1
ATOM 685 C CA . ILE A 1 96 ? 9.560 4.580 -8.309 1.00 90.31 96 ILE A CA 1
ATOM 686 C C . ILE A 1 96 ? 10.096 6.004 -8.329 1.00 90.31 96 ILE A C 1
ATOM 688 O O . ILE A 1 96 ? 11.302 6.195 -8.488 1.00 90.31 96 ILE A O 1
ATOM 692 N N . ALA A 1 97 ? 9.221 6.988 -8.161 1.00 86.62 97 ALA A N 1
ATOM 693 C CA . ALA A 1 97 ? 9.604 8.395 -8.092 1.00 86.62 97 ALA A CA 1
ATOM 694 C C . ALA A 1 97 ? 9.064 9.020 -6.804 1.00 86.62 97 ALA A C 1
ATOM 696 O O . ALA A 1 97 ? 7.851 9.062 -6.591 1.00 86.62 97 ALA A O 1
ATOM 697 N N . ALA A 1 98 ? 9.954 9.500 -5.934 1.00 83.00 98 ALA A N 1
ATOM 698 C CA . ALA A 1 98 ? 9.575 10.204 -4.711 1.00 83.00 98 ALA A CA 1
ATOM 699 C C . ALA A 1 98 ? 9.491 11.719 -4.952 1.00 83.00 98 ALA A C 1
ATOM 701 O O . ALA A 1 98 ? 10.467 12.370 -5.335 1.00 83.00 98 ALA A O 1
ATOM 702 N N . VAL A 1 99 ? 8.326 12.303 -4.681 1.00 79.88 99 VAL A N 1
ATOM 703 C CA . VAL A 1 99 ? 7.993 13.687 -5.036 1.00 79.88 99 VAL A CA 1
ATOM 704 C C . VAL A 1 99 ? 7.367 14.377 -3.835 1.00 79.88 99 VAL A C 1
ATOM 706 O O . VAL A 1 99 ? 6.166 14.275 -3.619 1.00 79.88 99 VAL A O 1
ATOM 709 N N . GLY A 1 100 ? 8.182 15.071 -3.038 1.00 80.00 100 GLY A N 1
ATOM 710 C CA . GLY A 1 100 ? 7.720 15.751 -1.826 1.00 80.00 100 GLY A CA 1
ATOM 711 C C . GLY A 1 100 ? 6.996 14.811 -0.855 1.00 80.00 100 GLY A C 1
ATOM 712 O O . GLY A 1 100 ? 7.626 14.103 -0.073 1.00 80.00 100 GLY A O 1
ATOM 713 N N . ASP A 1 101 ? 5.668 14.825 -0.917 1.00 83.50 101 ASP A N 1
ATOM 714 C CA . ASP A 1 101 ? 4.734 14.121 -0.041 1.00 83.50 101 ASP A CA 1
ATOM 715 C C . ASP A 1 101 ? 4.169 12.810 -0.618 1.00 83.50 101 ASP A C 1
ATOM 717 O O . ASP A 1 101 ? 3.225 12.252 -0.061 1.00 83.50 101 ASP A O 1
ATOM 721 N N . ARG A 1 102 ? 4.714 12.309 -1.734 1.00 85.69 102 ARG A N 1
ATOM 722 C CA . ARG A 1 102 ? 4.232 11.074 -2.372 1.00 85.69 102 ARG A CA 1
ATOM 723 C C . ARG A 1 102 ? 5.329 10.225 -3.009 1.00 85.69 102 ARG A C 1
ATOM 725 O O . ARG A 1 102 ? 6.371 10.736 -3.417 1.00 85.69 102 ARG A O 1
ATOM 732 N N . ILE A 1 103 ? 5.056 8.931 -3.153 1.00 86.94 103 ILE A N 1
ATOM 733 C CA . ILE A 1 103 ? 5.777 7.996 -4.019 1.00 86.94 103 ILE A CA 1
ATOM 734 C C . ILE A 1 103 ? 4.849 7.600 -5.155 1.00 86.94 103 ILE A C 1
ATOM 736 O O . ILE A 1 103 ? 3.731 7.129 -4.944 1.00 86.94 103 ILE A O 1
ATOM 740 N N . MET A 1 104 ? 5.361 7.760 -6.362 1.00 89.50 104 MET A N 1
ATOM 741 C CA . MET A 1 104 ? 4.700 7.388 -7.595 1.00 89.50 104 MET A CA 1
ATOM 742 C C . MET A 1 104 ? 5.289 6.086 -8.104 1.00 89.50 104 MET A C 1
ATOM 744 O O . MET A 1 104 ? 6.500 5.875 -8.017 1.00 89.50 104 MET A O 1
ATOM 748 N N . PHE A 1 105 ? 4.429 5.241 -8.653 1.00 92.44 105 PHE A N 1
ATOM 749 C CA . PHE A 1 105 ? 4.794 3.942 -9.190 1.00 92.44 105 PHE A CA 1
ATOM 750 C C . PHE A 1 105 ? 4.414 3.874 -10.658 1.00 92.44 105 PHE A C 1
ATOM 752 O O . PHE A 1 105 ? 3.321 4.297 -11.044 1.00 92.44 105 PHE A O 1
ATOM 759 N N . PHE A 1 106 ? 5.303 3.294 -11.453 1.00 94.62 106 PHE A N 1
ATOM 760 C CA . PHE A 1 106 ? 5.050 2.997 -12.852 1.00 94.62 106 PHE A CA 1
ATOM 761 C C . PHE A 1 106 ? 5.477 1.570 -13.159 1.00 94.62 106 PHE A C 1
ATOM 763 O O . PHE A 1 106 ? 6.493 1.091 -12.651 1.00 94.62 106 PHE A O 1
ATOM 770 N N . VAL A 1 107 ? 4.719 0.906 -14.022 1.00 96.44 107 VAL A N 1
ATOM 771 C CA . VAL A 1 107 ? 5.073 -0.397 -14.587 1.00 96.44 107 VAL A CA 1
ATOM 772 C C . VAL A 1 107 ? 5.072 -0.236 -16.094 1.00 96.44 107 VAL A C 1
ATOM 774 O O . VAL A 1 107 ? 4.056 0.158 -16.663 1.00 96.44 107 VAL A O 1
ATOM 777 N N . ASN A 1 108 ? 6.206 -0.502 -16.746 1.00 96.31 108 ASN A N 1
ATOM 778 C CA . ASN A 1 108 ? 6.362 -0.276 -18.187 1.00 96.31 108 ASN A CA 1
ATOM 779 C C . ASN A 1 108 ? 5.889 1.130 -18.618 1.00 96.31 108 ASN A C 1
ATOM 781 O O . ASN A 1 108 ? 5.151 1.279 -19.594 1.00 96.31 108 ASN A O 1
ATOM 785 N N . SER A 1 109 ? 6.268 2.155 -17.852 1.00 95.25 109 SER A N 1
ATOM 786 C CA . SER A 1 109 ? 5.893 3.562 -18.053 1.00 95.25 109 SER A CA 1
ATOM 787 C C . SER A 1 109 ? 4.425 3.931 -17.886 1.00 95.25 109 SER A C 1
ATOM 789 O O . SER A 1 109 ? 4.062 5.094 -18.064 1.00 95.25 109 SER A O 1
ATOM 791 N N . GLN A 1 110 ? 3.572 2.987 -17.497 1.00 95.31 110 GLN A N 1
ATOM 792 C CA . GLN A 1 110 ? 2.191 3.281 -17.138 1.00 95.31 110 GLN A CA 1
ATOM 793 C C . GLN A 1 110 ? 2.097 3.557 -15.637 1.00 95.31 110 GLN A C 1
ATOM 795 O O . GLN A 1 110 ? 2.563 2.731 -14.847 1.00 95.31 110 GLN A O 1
ATOM 800 N N . PRO A 1 111 ? 1.518 4.696 -15.215 1.00 94.50 111 PRO A N 1
ATOM 801 C CA . PRO A 1 111 ? 1.353 4.987 -13.800 1.00 94.50 111 PRO A CA 1
ATOM 802 C C . PRO A 1 111 ? 0.304 4.049 -13.193 1.00 94.50 111 PRO A C 1
ATOM 804 O O . PRO A 1 111 ? -0.740 3.804 -13.793 1.00 94.50 111 PRO A O 1
ATOM 807 N N . VAL A 1 112 ? 0.574 3.532 -12.001 1.00 94.69 112 VAL A N 1
ATOM 808 C CA . VAL A 1 112 ? -0.362 2.721 -11.196 1.00 94.69 112 VAL A CA 1
ATOM 809 C C . VAL A 1 112 ? -0.630 3.448 -9.872 1.00 94.69 112 VAL A C 1
ATOM 811 O O . VAL A 1 112 ? 0.065 4.429 -9.616 1.00 94.69 112 VAL A O 1
ATOM 814 N N . PRO A 1 113 ? -1.591 3.040 -9.018 1.00 92.94 113 PRO A N 1
ATOM 815 C CA . PRO A 1 113 ? -1.900 3.754 -7.781 1.00 92.94 113 PRO A CA 1
ATOM 816 C C . PRO A 1 113 ? -0.660 4.104 -6.952 1.00 92.94 113 PRO A C 1
ATOM 818 O O . PRO A 1 113 ? 0.316 3.352 -6.899 1.00 92.94 113 PRO A O 1
ATOM 821 N N . HIS A 1 114 ? -0.687 5.288 -6.354 1.00 89.94 114 HIS A N 1
ATOM 822 C CA . HIS A 1 114 ? 0.455 5.925 -5.700 1.00 89.94 114 HIS A CA 1
ATOM 823 C C . HIS A 1 114 ? 0.290 5.933 -4.183 1.00 89.94 114 HIS A C 1
ATOM 825 O O . HIS A 1 114 ? -0.810 5.727 -3.684 1.00 89.94 114 HIS A O 1
ATOM 831 N N . LEU A 1 115 ? 1.364 6.223 -3.450 1.00 90.38 115 LEU A N 1
ATOM 832 C CA . LEU A 1 115 ? 1.296 6.441 -2.005 1.00 90.38 115 LEU A CA 1
ATOM 833 C C . LEU A 1 115 ? 1.518 7.911 -1.676 1.00 90.38 115 LEU A C 1
ATOM 835 O O . LEU A 1 115 ? 2.538 8.469 -2.068 1.00 90.38 115 LEU A O 1
ATOM 839 N N . GLY A 1 116 ? 0.590 8.524 -0.948 1.00 88.69 116 GLY A N 1
ATOM 840 C CA . GLY A 1 116 ? 0.715 9.876 -0.406 1.00 88.69 116 GLY A CA 1
ATOM 841 C C . GLY A 1 116 ? 0.863 9.860 1.111 1.00 88.69 116 GLY A C 1
ATOM 842 O O . GLY A 1 116 ? 0.398 8.944 1.781 1.00 88.69 116 GLY A O 1
ATOM 843 N N . TRP A 1 117 ? 1.506 10.866 1.688 1.00 88.00 117 TRP A N 1
ATOM 844 C CA . TRP A 1 117 ? 1.610 11.004 3.139 1.00 88.00 117 TRP A CA 1
ATOM 845 C C . TRP A 1 117 ? 1.656 12.468 3.572 1.00 88.00 117 TRP A C 1
ATOM 847 O O . TRP A 1 117 ? 1.918 13.372 2.790 1.00 88.00 117 TRP A O 1
ATOM 857 N N . SER A 1 118 ? 1.437 12.705 4.863 1.00 85.94 118 SER A N 1
ATOM 858 C CA . SER A 1 118 ? 1.738 13.975 5.520 1.00 85.94 118 SER A CA 1
ATOM 859 C C . SER A 1 118 ? 3.002 13.835 6.373 1.00 85.94 118 SER A C 1
ATOM 861 O O . SER A 1 118 ? 3.517 12.734 6.588 1.00 85.94 118 SER A O 1
ATOM 863 N N . ALA A 1 119 ? 3.496 14.947 6.924 1.00 81.75 119 ALA A N 1
ATOM 864 C CA . ALA A 1 119 ? 4.641 14.925 7.838 1.00 81.75 119 ALA A CA 1
ATOM 865 C C . ALA A 1 119 ? 4.417 14.039 9.083 1.00 81.75 119 ALA A C 1
ATOM 867 O O . ALA A 1 119 ? 5.385 13.565 9.678 1.00 81.75 119 ALA A O 1
ATOM 868 N N . THR A 1 120 ? 3.160 13.812 9.478 1.00 84.69 120 THR A N 1
ATOM 869 C CA . THR A 1 120 ? 2.794 13.018 10.661 1.00 84.69 120 THR A CA 1
ATOM 870 C C . THR A 1 120 ? 2.319 11.609 10.320 1.00 84.69 120 THR A C 1
ATOM 872 O O . THR A 1 120 ? 2.464 10.714 11.152 1.00 84.69 120 THR A O 1
ATOM 875 N N . SER A 1 121 ? 1.788 11.379 9.115 1.00 88.62 121 SER A N 1
ATOM 876 C CA . SER A 1 121 ? 1.164 10.097 8.778 1.00 88.62 121 SER A CA 1
ATOM 877 C C . SER A 1 121 ? 2.191 8.983 8.541 1.00 88.62 121 SER A C 1
ATOM 879 O O . SER A 1 121 ? 1.983 7.847 8.964 1.00 88.62 121 SER A O 1
ATOM 881 N N . LEU A 1 122 ? 3.348 9.306 7.955 1.00 83.94 122 LEU A N 1
ATOM 882 C CA . LEU A 1 122 ? 4.376 8.314 7.632 1.00 83.94 122 LEU A CA 1
ATOM 883 C C . LEU A 1 122 ? 5.091 7.725 8.870 1.00 83.94 122 LEU A C 1
ATOM 885 O O . LEU A 1 122 ? 5.189 6.500 8.953 1.00 83.94 122 LEU A O 1
ATOM 889 N N . PRO A 1 123 ? 5.545 8.519 9.867 1.00 84.44 123 PRO A N 1
ATOM 890 C CA . PRO A 1 123 ? 6.050 7.961 11.124 1.00 84.44 123 PRO A CA 1
ATOM 891 C C . PRO A 1 123 ? 5.011 7.096 11.845 1.00 84.44 123 PRO A C 1
ATOM 893 O O . PRO A 1 123 ? 5.347 6.013 12.318 1.00 84.44 123 PRO A O 1
ATOM 896 N N . ARG A 1 124 ? 3.741 7.527 11.860 1.00 88.19 124 ARG A N 1
ATOM 897 C CA . ARG A 1 124 ? 2.655 6.764 12.484 1.00 88.19 124 ARG A CA 1
ATOM 898 C C . ARG A 1 124 ? 2.430 5.422 11.795 1.00 88.19 124 ARG A C 1
ATOM 900 O O . ARG A 1 124 ? 2.267 4.418 12.479 1.00 88.19 124 ARG A O 1
ATOM 907 N N . ALA A 1 125 ? 2.479 5.369 10.465 1.00 87.44 125 ALA A N 1
ATOM 908 C CA . ALA A 1 125 ? 2.409 4.095 9.753 1.00 87.44 125 ALA A CA 1
ATOM 909 C C . ALA A 1 125 ? 3.523 3.129 10.150 1.00 87.44 125 ALA A C 1
ATOM 911 O O . ALA A 1 125 ? 3.259 1.936 10.236 1.00 87.44 125 ALA A O 1
ATOM 912 N N . LEU A 1 126 ? 4.741 3.605 10.429 1.00 84.69 126 LEU A N 1
ATOM 913 C CA . LEU A 1 126 ? 5.803 2.725 10.926 1.00 84.69 126 LEU A CA 1
ATOM 914 C C . LEU A 1 126 ? 5.481 2.172 12.316 1.00 84.69 126 LEU A C 1
ATOM 916 O O . LEU A 1 126 ? 5.745 1.000 12.572 1.00 84.69 126 LEU A O 1
ATOM 920 N N . ASP A 1 127 ? 4.900 2.988 13.195 1.00 88.25 127 ASP A N 1
ATOM 921 C CA . ASP A 1 127 ? 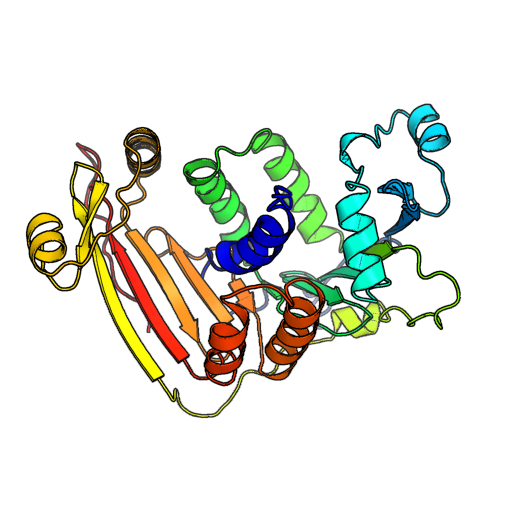4.492 2.549 14.533 1.00 88.25 127 ASP A CA 1
ATOM 922 C C . ASP A 1 127 ? 3.359 1.517 14.458 1.00 88.25 127 ASP A C 1
ATOM 924 O O . ASP A 1 127 ? 3.424 0.470 15.100 1.00 88.25 127 ASP A O 1
ATOM 928 N N . VAL A 1 128 ? 2.360 1.763 13.609 1.00 90.12 128 VAL A N 1
ATOM 929 C CA . VAL A 1 128 ? 1.253 0.831 13.357 1.00 90.12 128 VAL A CA 1
ATOM 930 C C . VAL A 1 128 ? 1.771 -0.454 12.711 1.00 90.12 128 VAL A C 1
ATOM 932 O O . VAL A 1 128 ? 1.469 -1.551 13.176 1.00 90.12 128 VAL A O 1
ATOM 935 N N . ALA A 1 129 ? 2.603 -0.360 11.677 1.00 86.75 129 ALA A N 1
ATOM 936 C CA . ALA A 1 129 ? 3.125 -1.533 10.992 1.00 86.75 129 ALA A CA 1
ATOM 937 C C . ALA A 1 129 ? 4.021 -2.390 11.904 1.00 86.75 129 ALA A C 1
ATOM 939 O O . ALA A 1 129 ? 3.999 -3.614 11.794 1.00 86.75 129 ALA A O 1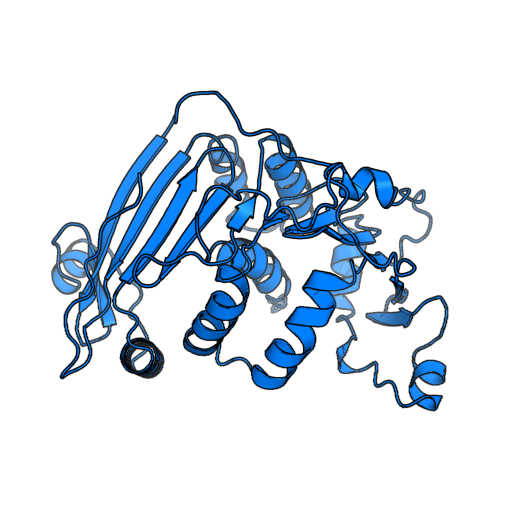
ATOM 940 N N . ASP A 1 130 ? 4.739 -1.797 12.862 1.00 85.44 130 ASP A N 1
ATOM 941 C CA . ASP A 1 130 ? 5.472 -2.552 13.885 1.00 85.44 130 ASP A CA 1
ATOM 942 C C . ASP A 1 130 ? 4.532 -3.399 14.767 1.00 85.44 130 ASP A C 1
ATOM 944 O O . ASP A 1 130 ? 4.809 -4.572 15.030 1.00 85.44 130 ASP A O 1
ATOM 948 N N . VAL A 1 131 ? 3.360 -2.864 15.134 1.00 87.94 131 VAL A N 1
ATOM 949 C CA . VAL A 1 131 ? 2.329 -3.599 15.894 1.00 87.94 131 VAL A CA 1
ATOM 950 C C . VAL A 1 131 ? 1.813 -4.811 15.115 1.00 87.94 131 VAL A C 1
ATOM 952 O O . VAL A 1 131 ? 1.746 -5.920 15.660 1.00 87.94 131 VAL A O 1
ATOM 955 N N . PHE A 1 132 ? 1.461 -4.622 13.843 1.00 85.62 132 PHE A N 1
ATOM 956 C CA . PHE A 1 132 ? 0.813 -5.664 13.040 1.00 85.62 132 PHE A CA 1
ATOM 957 C C . PHE A 1 132 ? 1.800 -6.659 12.424 1.00 85.62 132 PHE A C 1
ATOM 959 O O . PHE A 1 132 ? 1.516 -7.857 12.394 1.00 85.62 132 PHE A O 1
ATOM 966 N N . MET A 1 133 ? 2.966 -6.190 11.979 1.00 80.69 133 MET A N 1
ATOM 967 C CA . MET A 1 133 ? 3.919 -6.968 11.180 1.00 80.69 133 MET A CA 1
ATOM 968 C C . MET A 1 133 ? 5.205 -7.324 11.933 1.00 80.69 133 MET A C 1
ATOM 970 O O . MET A 1 133 ? 5.959 -8.162 11.446 1.00 80.69 133 MET A O 1
ATOM 974 N N . SER A 1 134 ? 5.460 -6.732 13.110 1.00 79.56 134 SER A N 1
ATOM 975 C CA . SER A 1 134 ? 6.700 -6.937 13.881 1.00 79.56 134 SER A CA 1
ATOM 976 C C . SER A 1 134 ? 7.948 -6.668 13.034 1.00 79.56 134 SER A C 1
ATOM 978 O O . SER A 1 134 ? 8.765 -7.558 12.781 1.00 79.56 134 SER A O 1
ATOM 980 N N . ILE A 1 135 ? 8.062 -5.430 12.547 1.00 75.12 135 ILE A N 1
ATOM 981 C CA . ILE A 1 135 ? 9.082 -5.042 11.572 1.00 75.12 135 ILE A CA 1
ATOM 982 C C . ILE A 1 135 ? 10.472 -5.145 12.199 1.00 75.12 135 ILE A C 1
ATOM 984 O O . ILE A 1 135 ? 10.867 -4.375 13.078 1.00 75.12 135 ILE A O 1
ATOM 988 N N . GLN A 1 136 ? 11.277 -6.062 11.667 1.00 72.25 136 GLN A N 1
ATOM 989 C CA . GLN A 1 136 ? 12.692 -6.128 12.000 1.00 72.25 136 GLN A CA 1
ATOM 990 C C . GLN A 1 136 ? 13.389 -4.857 11.498 1.00 72.25 136 GLN A C 1
ATOM 992 O O . GLN A 1 136 ? 13.205 -4.443 10.356 1.00 72.25 136 GLN A O 1
ATOM 997 N N . ASN A 1 137 ? 14.219 -4.243 12.342 1.00 72.38 137 ASN A N 1
ATOM 998 C CA . ASN A 1 137 ? 14.952 -3.007 12.036 1.00 72.38 137 ASN A CA 1
ATOM 999 C C . ASN A 1 137 ? 14.087 -1.738 11.889 1.00 72.38 137 ASN A C 1
ATOM 1001 O O . ASN A 1 137 ? 14.545 -0.770 11.278 1.00 72.38 137 ASN A O 1
ATOM 1005 N N . ALA A 1 138 ? 12.895 -1.680 12.499 1.00 74.06 138 ALA A N 1
ATOM 1006 C CA . ALA A 1 138 ? 12.043 -0.481 12.498 1.00 74.06 138 ALA A CA 1
ATOM 1007 C C . ALA A 1 138 ? 12.810 0.810 12.862 1.00 74.06 138 ALA A C 1
ATOM 1009 O O . ALA A 1 138 ? 12.597 1.863 12.264 1.00 74.06 138 ALA A O 1
ATOM 1010 N N . GLN A 1 139 ? 13.777 0.726 13.784 1.00 78.56 139 GLN A N 1
ATOM 1011 C CA . GLN A 1 139 ? 14.614 1.864 14.168 1.00 78.56 139 GLN A CA 1
ATOM 1012 C C . GLN A 1 139 ? 15.504 2.387 13.032 1.00 78.56 139 GLN A C 1
ATOM 1014 O O . GLN A 1 139 ? 15.640 3.598 12.872 1.00 78.56 139 GLN A O 1
ATOM 1019 N N . MET A 1 140 ? 16.091 1.495 12.233 1.00 75.88 140 MET A N 1
ATOM 1020 C CA . MET A 1 140 ? 16.889 1.884 11.069 1.00 75.88 140 MET A CA 1
ATOM 1021 C C . MET A 1 140 ? 16.002 2.553 10.014 1.00 75.88 140 MET A C 1
ATOM 1023 O O . MET A 1 140 ? 16.364 3.594 9.473 1.00 75.88 140 MET A O 1
ATOM 1027 N N . ILE A 1 141 ? 14.804 2.012 9.777 1.00 75.06 141 ILE A N 1
ATOM 1028 C CA . ILE A 1 141 ? 13.837 2.591 8.832 1.00 75.06 141 ILE A CA 1
ATOM 1029 C C . ILE A 1 141 ? 13.439 4.006 9.272 1.00 75.06 141 ILE A C 1
ATOM 1031 O O . ILE A 1 141 ? 13.488 4.932 8.463 1.00 75.06 141 ILE A O 1
ATOM 1035 N N . ARG A 1 142 ? 13.146 4.211 10.566 1.00 80.56 142 ARG A N 1
ATOM 1036 C CA . ARG A 1 142 ? 12.851 5.544 11.126 1.00 80.56 142 ARG A CA 1
ATOM 1037 C C . ARG A 1 142 ? 13.997 6.537 10.911 1.00 80.56 142 ARG A C 1
ATOM 1039 O O . ARG A 1 142 ? 13.740 7.704 10.635 1.00 80.56 142 ARG A O 1
ATOM 1046 N N . GLN A 1 143 ? 15.251 6.091 11.006 1.00 81.00 143 GLN A N 1
ATOM 1047 C CA . GLN A 1 143 ? 16.424 6.943 10.772 1.00 81.00 143 GLN A CA 1
ATOM 1048 C C . GLN A 1 143 ? 16.605 7.324 9.298 1.00 81.00 143 GLN A C 1
ATOM 1050 O O . GLN A 1 143 ? 17.081 8.420 9.008 1.00 81.00 143 GLN A O 1
ATOM 1055 N N . LEU A 1 144 ? 16.224 6.443 8.371 1.00 74.56 144 LEU A N 1
ATOM 1056 C CA . LEU A 1 144 ? 16.344 6.678 6.930 1.00 74.56 144 LEU A CA 1
ATOM 1057 C C . LEU A 1 144 ? 15.156 7.457 6.350 1.00 74.56 144 LEU A C 1
ATOM 1059 O O . LEU A 1 144 ? 15.300 8.107 5.314 1.00 74.56 144 LEU A O 1
ATOM 1063 N N . LEU A 1 145 ? 14.003 7.448 7.023 1.00 77.81 145 LEU A N 1
ATOM 1064 C CA . LEU A 1 145 ? 12.775 8.099 6.562 1.00 77.81 145 LEU A CA 1
ATOM 1065 C C . LEU A 1 145 ? 12.951 9.582 6.172 1.00 77.81 145 LEU A C 1
ATOM 1067 O O . LEU A 1 145 ? 12.472 9.975 5.102 1.00 77.81 145 LEU A O 1
ATOM 1071 N N . PRO A 1 146 ? 13.669 10.423 6.951 1.00 77.06 146 PRO A N 1
ATOM 1072 C CA . PRO A 1 146 ? 13.891 11.819 6.579 1.00 77.06 146 PRO A CA 1
ATOM 1073 C C . PRO A 1 146 ? 14.725 11.977 5.304 1.00 77.06 146 PRO A C 1
ATOM 1075 O O . PRO A 1 146 ? 14.587 12.977 4.609 1.00 77.06 146 PRO A O 1
ATOM 1078 N N . LEU A 1 147 ? 15.598 11.015 4.989 1.00 71.44 147 LEU A N 1
ATOM 1079 C CA . LEU A 1 147 ? 16.400 11.048 3.766 1.00 71.44 147 LEU A CA 1
ATOM 1080 C C . LEU A 1 147 ? 15.523 10.741 2.552 1.00 71.44 147 LEU A C 1
ATOM 1082 O O . LEU A 1 147 ? 15.544 11.494 1.585 1.00 71.44 147 LEU A O 1
ATOM 1086 N N . VAL A 1 148 ? 14.698 9.694 2.630 1.00 68.12 148 VAL A N 1
ATOM 1087 C CA . VAL A 1 148 ? 13.794 9.292 1.538 1.00 68.12 148 VAL A CA 1
ATOM 1088 C C . VAL A 1 148 ? 12.796 10.405 1.207 1.00 68.12 148 VAL A C 1
ATOM 1090 O O . VAL A 1 148 ? 12.599 10.737 0.040 1.00 68.12 148 VAL A O 1
ATOM 1093 N N . THR A 1 149 ? 12.221 11.029 2.235 1.00 73.62 149 THR A N 1
ATOM 1094 C CA . THR A 1 149 ? 11.226 12.102 2.072 1.00 73.62 149 THR A CA 1
ATOM 1095 C C . THR A 1 149 ? 11.823 13.423 1.574 1.00 73.62 149 THR A C 1
ATOM 1097 O O . THR A 1 149 ? 11.137 14.178 0.893 1.00 73.62 149 THR A O 1
ATOM 1100 N N . ARG A 1 150 ? 13.101 13.718 1.859 1.00 73.06 150 ARG A N 1
ATOM 1101 C CA . ARG A 1 150 ? 13.739 14.994 1.466 1.00 73.06 150 ARG A CA 1
ATOM 1102 C C . ARG A 1 150 ? 14.537 14.930 0.170 1.00 73.06 150 ARG A C 1
ATOM 1104 O O . ARG A 1 150 ? 14.663 15.944 -0.509 1.00 73.06 150 ARG A O 1
ATOM 1111 N N . LEU A 1 151 ? 15.121 13.778 -0.154 1.00 68.44 151 LEU A N 1
ATOM 1112 C CA . LEU A 1 151 ? 16.117 13.681 -1.222 1.00 68.44 151 LEU A CA 1
ATOM 1113 C C . LEU A 1 151 ? 15.538 13.351 -2.598 1.00 68.44 151 LEU A C 1
ATOM 1115 O O . LEU A 1 151 ? 16.289 13.392 -3.559 1.00 68.44 151 LEU A O 1
ATOM 1119 N N . GLY A 1 152 ? 14.243 13.039 -2.715 1.00 68.69 152 GLY A N 1
ATOM 1120 C CA . GLY A 1 152 ? 13.635 12.755 -4.019 1.00 68.69 152 GLY A CA 1
ATOM 1121 C C . GLY A 1 152 ? 14.331 11.626 -4.745 1.00 68.69 152 GLY A C 1
ATOM 1122 O O . GLY A 1 152 ? 15.016 11.837 -5.740 1.00 68.69 152 GLY A O 1
ATOM 1123 N N . LEU A 1 153 ? 14.210 10.431 -4.181 1.00 77.06 153 LEU A N 1
ATOM 1124 C CA . LEU A 1 153 ? 14.821 9.249 -4.748 1.00 77.06 153 LEU A CA 1
ATOM 1125 C C . LEU A 1 153 ? 13.991 8.745 -5.938 1.00 77.06 153 LEU A C 1
ATOM 1127 O O . LEU A 1 153 ? 12.810 8.430 -5.793 1.00 77.06 153 LEU A O 1
ATOM 1131 N N . ASP A 1 154 ? 14.648 8.631 -7.088 1.00 84.94 154 ASP A N 1
ATOM 1132 C CA . ASP A 1 154 ? 14.100 8.041 -8.304 1.00 84.94 154 ASP A CA 1
ATOM 1133 C C . ASP A 1 154 ? 14.807 6.702 -8.567 1.00 84.94 154 ASP A C 1
ATOM 1135 O O . ASP A 1 154 ? 16.021 6.671 -8.782 1.00 84.94 154 ASP A O 1
ATOM 1139 N N . VAL A 1 155 ? 14.069 5.591 -8.535 1.00 88.50 155 VAL A N 1
ATOM 1140 C CA . VAL A 1 155 ? 14.598 4.225 -8.706 1.00 88.50 155 VAL A CA 1
ATOM 1141 C C . VAL A 1 155 ? 13.947 3.559 -9.908 1.00 88.50 155 VAL A C 1
ATOM 1143 O O . VAL A 1 155 ? 12.747 3.692 -10.137 1.00 88.50 155 VAL A O 1
ATOM 1146 N N . VAL A 1 156 ? 14.733 2.795 -10.661 1.00 91.94 156 VAL A N 1
ATOM 1147 C CA . VAL A 1 156 ? 14.241 1.870 -11.685 1.00 91.94 156 VAL A CA 1
ATOM 1148 C C . VAL A 1 156 ? 14.739 0.488 -11.378 1.00 91.94 156 VAL A C 1
ATOM 1150 O O . VAL A 1 156 ? 15.942 0.292 -11.234 1.00 91.94 156 VAL A O 1
ATOM 1153 N N . LEU A 1 157 ? 13.825 -0.465 -11.359 1.00 94.25 157 LEU A N 1
ATOM 1154 C CA . LEU A 1 157 ? 14.146 -1.875 -11.403 1.00 94.25 157 LEU A CA 1
ATOM 1155 C C . LEU A 1 157 ? 13.899 -2.377 -12.822 1.00 94.25 157 LEU A C 1
ATOM 1157 O O . LEU A 1 157 ? 12.757 -2.359 -13.275 1.00 94.25 157 LEU A O 1
ATOM 1161 N N . ARG A 1 158 ? 14.953 -2.795 -13.524 1.00 95.88 158 ARG A N 1
ATOM 1162 C CA . ARG A 1 158 ? 14.878 -3.369 -14.871 1.00 95.88 158 ARG A CA 1
ATOM 1163 C C . ARG A 1 158 ? 14.957 -4.887 -14.824 1.00 95.88 158 ARG A C 1
ATOM 1165 O O . ARG A 1 158 ? 15.807 -5.451 -14.135 1.00 95.88 158 ARG A O 1
ATOM 1172 N N . PHE A 1 159 ? 14.102 -5.521 -15.612 1.00 96.12 159 PHE A N 1
ATOM 1173 C CA . PHE A 1 159 ? 14.076 -6.959 -15.837 1.00 96.12 159 PHE A CA 1
ATOM 1174 C C . PHE A 1 159 ? 14.637 -7.286 -17.228 1.00 96.12 159 PHE A C 1
ATOM 1176 O O . PHE A 1 159 ? 14.535 -6.461 -18.144 1.00 96.12 159 PHE A O 1
ATOM 1183 N N . PRO A 1 160 ? 15.200 -8.490 -17.426 1.00 95.62 160 PRO A N 1
ATOM 1184 C CA . PRO A 1 160 ? 15.585 -8.943 -18.757 1.00 95.62 160 PRO A CA 1
ATOM 1185 C C . PRO A 1 160 ? 14.370 -8.968 -19.697 1.00 95.62 160 PRO A C 1
ATOM 1187 O O . PRO A 1 160 ? 13.293 -9.395 -19.304 1.00 95.62 160 PRO A O 1
ATOM 1190 N N . HIS A 1 161 ? 14.529 -8.558 -20.955 1.00 92.50 161 HIS A N 1
ATOM 1191 C CA . HIS A 1 161 ? 13.420 -8.532 -21.926 1.00 92.50 161 HIS A CA 1
ATOM 1192 C C . HIS A 1 161 ? 13.716 -9.303 -23.225 1.00 92.50 161 HIS A C 1
ATOM 1194 O O . HIS A 1 161 ? 12.890 -9.320 -24.138 1.00 92.50 161 HIS A O 1
ATOM 1200 N N . GLY A 1 162 ? 14.876 -9.969 -23.310 1.00 88.75 162 GLY A N 1
ATOM 1201 C CA . GLY A 1 162 ? 15.302 -10.706 -24.503 1.00 88.75 162 GLY A CA 1
ATOM 1202 C C . GLY A 1 162 ? 15.278 -9.821 -25.752 1.00 88.75 162 GLY A C 1
ATOM 1203 O O . GLY A 1 162 ? 15.792 -8.706 -25.731 1.00 88.75 162 GLY A O 1
ATOM 1204 N N . ASP A 1 163 ? 14.630 -10.305 -26.812 1.00 90.81 163 ASP A N 1
ATOM 1205 C CA . ASP A 1 163 ? 14.502 -9.591 -28.091 1.00 90.81 163 ASP A CA 1
ATOM 1206 C C . ASP A 1 163 ? 13.273 -8.664 -28.164 1.00 90.81 163 ASP A C 1
ATOM 1208 O O . ASP A 1 163 ? 13.022 -8.045 -29.202 1.00 90.81 163 ASP A O 1
ATOM 1212 N N . ALA A 1 164 ? 12.469 -8.565 -27.095 1.00 92.19 164 ALA A N 1
ATOM 1213 C CA . ALA A 1 164 ? 11.315 -7.671 -27.085 1.00 92.19 164 ALA A CA 1
ATOM 1214 C C . ALA A 1 164 ? 11.762 -6.211 -27.252 1.00 92.19 164 ALA A C 1
ATOM 1216 O O . ALA A 1 164 ? 12.780 -5.796 -26.693 1.00 92.19 164 ALA A O 1
ATOM 1217 N N . ALA A 1 165 ? 10.982 -5.422 -28.000 1.00 94.25 165 ALA A N 1
ATOM 1218 C CA . ALA A 1 165 ? 11.248 -3.998 -28.167 1.00 94.25 165 ALA A CA 1
ATOM 1219 C C . ALA A 1 165 ? 11.271 -3.297 -26.801 1.00 94.25 165 ALA A C 1
ATOM 1221 O O . ALA A 1 165 ? 10.379 -3.506 -25.976 1.00 94.25 165 ALA A O 1
ATOM 1222 N N . VAL A 1 166 ? 12.295 -2.471 -26.577 1.00 95.44 166 VAL A N 1
ATOM 1223 C CA . VAL A 1 166 ? 12.493 -1.767 -25.306 1.00 95.44 166 VAL A CA 1
ATOM 1224 C C . VAL A 1 166 ? 11.357 -0.775 -25.085 1.00 95.44 166 VAL A C 1
ATOM 1226 O O . VAL A 1 166 ? 11.105 0.088 -25.930 1.00 95.44 166 VAL A O 1
ATOM 1229 N N . ILE A 1 167 ? 10.704 -0.876 -23.931 1.00 96.06 167 ILE A N 1
ATOM 1230 C CA . ILE A 1 167 ? 9.741 0.122 -23.474 1.00 96.06 167 ILE A CA 1
ATOM 1231 C C . ILE A 1 167 ? 10.541 1.292 -22.879 1.00 96.06 167 ILE A C 1
ATOM 1233 O O . ILE A 1 167 ? 11.398 1.072 -22.019 1.00 96.06 167 ILE A O 1
ATOM 1237 N N . PRO A 1 168 ? 10.345 2.531 -23.364 1.00 95.19 168 PRO A N 1
ATOM 1238 C CA . PRO A 1 168 ? 11.064 3.681 -22.835 1.00 95.19 168 PRO A CA 1
ATOM 1239 C C . PRO A 1 168 ? 10.567 3.988 -21.427 1.00 95.19 168 PRO A C 1
ATOM 1241 O O . PRO A 1 168 ? 9.360 4.004 -21.220 1.00 95.19 168 PRO A O 1
ATOM 1244 N N . MET A 1 169 ? 11.479 4.285 -20.499 1.00 93.88 169 MET A N 1
ATOM 1245 C CA . MET A 1 169 ? 11.153 4.729 -19.137 1.00 93.88 169 MET A CA 1
ATOM 1246 C C . MET A 1 169 ? 10.488 6.110 -19.135 1.00 93.88 169 MET A C 1
ATOM 1248 O O . MET A 1 169 ? 10.724 6.920 -20.037 1.00 93.88 169 MET A O 1
ATOM 1252 N N . VAL A 1 170 ? 9.743 6.417 -18.075 1.00 92.00 170 VAL A N 1
ATOM 1253 C CA . VAL A 1 170 ? 9.159 7.742 -17.851 1.00 92.00 170 VAL A CA 1
ATOM 1254 C C . VAL A 1 170 ? 10.269 8.767 -17.628 1.00 92.00 170 VAL A C 1
ATOM 1256 O O . VAL A 1 170 ? 11.266 8.501 -16.942 1.00 92.00 170 VAL A O 1
ATOM 1259 N N . ASP A 1 171 ? 10.094 9.957 -18.204 1.00 88.88 171 ASP A N 1
ATOM 1260 C CA . ASP A 1 171 ? 10.929 11.108 -17.877 1.00 88.88 171 ASP A CA 1
ATOM 1261 C C . ASP A 1 171 ? 10.682 11.537 -16.425 1.00 88.88 171 ASP A C 1
ATOM 1263 O O . ASP A 1 171 ? 9.545 11.715 -15.991 1.00 88.88 171 ASP A O 1
ATOM 1267 N N . VAL A 1 172 ? 11.756 11.729 -15.661 1.00 79.00 172 VAL A N 1
ATOM 1268 C CA . VAL A 1 172 ? 11.656 11.998 -14.221 1.00 79.00 172 VAL A CA 1
ATOM 1269 C C . VAL A 1 172 ? 10.919 13.304 -13.910 1.00 79.00 172 VAL A C 1
ATOM 1271 O O . VAL A 1 172 ? 10.199 13.390 -12.916 1.00 79.00 172 VAL A O 1
ATOM 1274 N N . ASN A 1 173 ? 11.058 14.322 -14.763 1.00 82.25 173 ASN A N 1
ATOM 1275 C CA . ASN A 1 173 ? 10.380 15.599 -14.563 1.00 82.25 173 ASN A CA 1
ATOM 1276 C C . ASN A 1 173 ? 8.898 15.458 -14.902 1.00 82.25 173 ASN A C 1
ATOM 1278 O O . ASN A 1 173 ? 8.052 15.963 -14.168 1.00 82.25 173 ASN A O 1
ATOM 1282 N N . GLN A 1 174 ? 8.576 14.705 -15.955 1.00 84.56 174 GLN A N 1
ATOM 1283 C CA . GLN A 1 174 ? 7.194 14.371 -16.281 1.00 84.56 174 GLN A CA 1
ATOM 1284 C C . GLN A 1 174 ? 6.527 13.578 -15.149 1.00 84.56 174 GLN A C 1
ATOM 1286 O O . GLN A 1 174 ? 5.439 13.960 -14.712 1.00 84.56 174 GLN A O 1
ATOM 1291 N N . ALA A 1 175 ? 7.195 12.548 -14.616 1.00 82.88 175 ALA A N 1
ATOM 1292 C CA . ALA A 1 175 ? 6.702 11.765 -13.483 1.00 82.88 175 ALA A CA 1
ATOM 1293 C C . ALA A 1 175 ? 6.353 12.676 -12.296 1.00 82.88 175 ALA A C 1
ATOM 1295 O O . ALA A 1 175 ? 5.239 12.620 -11.786 1.00 82.88 175 ALA A O 1
ATOM 1296 N N . LYS A 1 176 ? 7.250 13.605 -11.938 1.00 79.31 176 LYS A N 1
ATOM 1297 C CA . LYS A 1 176 ? 7.072 14.555 -10.822 1.00 79.31 176 LYS A CA 1
ATOM 1298 C C . LYS A 1 176 ? 5.867 15.490 -10.967 1.00 79.31 176 LYS A C 1
ATOM 1300 O O . LYS A 1 176 ? 5.300 15.946 -9.967 1.00 79.31 176 LYS A O 1
ATOM 1305 N N . THR A 1 177 ? 5.441 15.760 -12.197 1.00 83.06 177 THR A N 1
ATOM 1306 C CA . THR A 1 177 ? 4.275 16.614 -12.473 1.00 83.06 177 THR A CA 1
ATOM 1307 C C . THR A 1 177 ? 2.947 15.866 -12.495 1.00 83.06 177 THR A C 1
ATOM 1309 O O . THR A 1 177 ? 1.904 16.512 -12.414 1.00 83.06 177 THR A O 1
ATOM 1312 N N . PHE A 1 178 ? 2.950 14.532 -12.563 1.00 84.44 178 PHE A N 1
ATOM 1313 C CA . PHE A 1 178 ? 1.709 13.773 -12.663 1.00 84.44 178 PHE A CA 1
ATOM 1314 C C . PHE A 1 178 ? 0.845 13.943 -11.404 1.00 84.44 178 PHE A C 1
ATOM 1316 O O . PHE A 1 178 ? 1.334 13.986 -10.268 1.00 84.44 178 PHE A O 1
ATOM 1323 N N . ARG A 1 179 ? -0.463 14.079 -11.617 1.00 85.38 179 ARG A N 1
ATOM 1324 C CA . ARG A 1 179 ? -1.488 14.181 -10.578 1.00 85.38 179 ARG A CA 1
ATOM 1325 C C . ARG A 1 179 ? -2.653 13.293 -10.992 1.00 85.38 179 ARG A C 1
ATOM 1327 O O . ARG A 1 179 ? -3.125 13.416 -12.120 1.00 85.38 179 ARG A O 1
ATOM 1334 N N . ALA A 1 180 ? -3.093 12.429 -10.080 1.00 87.69 180 ALA A N 1
ATOM 1335 C CA . ALA A 1 180 ? -4.329 11.684 -10.268 1.00 87.69 180 ALA A CA 1
ATOM 1336 C C . ALA A 1 180 ? -5.491 12.674 -10.400 1.00 87.69 180 ALA A C 1
ATOM 1338 O O . ALA A 1 180 ? -5.495 13.715 -9.733 1.00 87.69 180 ALA A O 1
ATOM 1339 N N . THR A 1 181 ? -6.443 12.365 -11.273 1.00 87.81 181 THR A N 1
ATOM 1340 C CA . THR A 1 181 ? -7.654 13.173 -11.455 1.00 87.81 181 THR A CA 1
ATOM 1341 C C . THR A 1 181 ? -8.847 12.374 -10.949 1.00 87.81 181 THR A C 1
ATOM 1343 O O . THR A 1 181 ? -9.330 11.509 -11.677 1.00 87.81 181 THR A O 1
ATOM 1346 N N . PRO A 1 182 ? -9.321 12.631 -9.718 1.00 83.69 182 PRO A N 1
ATOM 1347 C CA . PRO A 1 182 ? -10.405 11.857 -9.131 1.00 83.69 182 PRO A CA 1
ATOM 1348 C C . PRO A 1 182 ? -11.668 11.893 -9.987 1.00 83.69 182 PRO A C 1
ATOM 1350 O O . PRO A 1 182 ? -11.978 12.906 -10.629 1.00 83.69 182 PRO A O 1
ATOM 1353 N N . GLY A 1 183 ? -12.421 10.795 -9.953 1.00 79.00 183 GLY A N 1
ATOM 1354 C CA . GLY A 1 183 ? -13.758 10.756 -10.528 1.00 79.00 183 GLY A CA 1
ATOM 1355 C C . GLY A 1 183 ? -14.644 11.833 -9.897 1.00 79.00 183 GLY A C 1
ATOM 1356 O O . GLY A 1 183 ? -14.596 12.074 -8.695 1.00 79.00 183 GLY A O 1
ATOM 1357 N N . THR A 1 184 ? -15.455 12.501 -10.716 1.00 80.25 184 THR A N 1
ATOM 1358 C CA . THR A 1 184 ? -16.433 13.505 -10.244 1.00 80.25 184 THR A CA 1
ATOM 1359 C C . THR A 1 184 ? -17.859 12.963 -10.218 1.00 80.25 184 THR A C 1
ATOM 1361 O O . THR A 1 184 ? -18.789 13.663 -9.815 1.00 80.25 184 THR A O 1
ATOM 1364 N N . GLU A 1 185 ? -18.044 11.718 -10.660 1.00 79.69 185 GLU A N 1
ATOM 1365 C CA . GLU A 1 185 ? -19.334 11.051 -10.590 1.00 79.69 185 GLU A CA 1
ATOM 1366 C C . GLU A 1 185 ? -19.707 10.753 -9.129 1.00 79.69 185 GLU A C 1
ATOM 1368 O O . GLU A 1 185 ? -18.832 10.423 -8.327 1.00 79.69 185 GLU A O 1
ATOM 1373 N N . PRO A 1 186 ? -21.000 10.841 -8.765 1.00 76.62 186 PRO A N 1
ATOM 1374 C CA . PRO A 1 186 ? -21.459 10.446 -7.439 1.00 76.62 186 PRO A CA 1
ATOM 1375 C C . PRO A 1 186 ? -21.113 8.991 -7.119 1.00 76.62 186 PRO A C 1
ATOM 1377 O O . PRO A 1 186 ? -21.059 8.146 -8.017 1.00 76.62 186 PRO A O 1
ATOM 1380 N N . ALA A 1 187 ? -20.974 8.689 -5.825 1.00 76.94 187 ALA A N 1
ATOM 1381 C CA . ALA A 1 187 ? -20.766 7.323 -5.371 1.00 76.94 187 ALA A CA 1
ATOM 1382 C C . ALA A 1 187 ? -21.891 6.405 -5.886 1.00 76.94 187 ALA A C 1
ATOM 1384 O O . ALA A 1 187 ? -23.075 6.624 -5.617 1.00 76.94 187 ALA A O 1
ATOM 1385 N N . GLY A 1 188 ? -21.513 5.378 -6.646 1.00 77.31 188 GLY A N 1
ATOM 1386 C CA . GLY A 1 188 ? -22.425 4.368 -7.185 1.00 77.31 188 GLY A CA 1
ATOM 1387 C C . GLY A 1 188 ? -22.724 3.249 -6.186 1.00 77.31 188 GLY A C 1
ATOM 1388 O O . GLY A 1 188 ? -23.670 2.487 -6.379 1.00 77.31 188 GLY A O 1
ATOM 1389 N N . MET A 1 189 ? -21.930 3.154 -5.118 1.00 81.62 189 MET A N 1
ATOM 1390 C CA . MET A 1 189 ? -22.058 2.165 -4.056 1.00 81.62 189 MET A CA 1
ATOM 1391 C C . MET A 1 189 ? -21.632 2.789 -2.727 1.00 81.62 189 MET A C 1
ATOM 1393 O O . MET A 1 189 ? -20.529 3.318 -2.630 1.00 81.62 189 MET A O 1
ATOM 1397 N N . ILE A 1 190 ? -22.498 2.704 -1.715 1.00 87.56 190 ILE A N 1
ATOM 1398 C CA . ILE A 1 190 ? -22.220 3.182 -0.355 1.00 87.56 190 ILE A CA 1
ATOM 1399 C C . ILE A 1 190 ? -22.349 1.994 0.597 1.00 87.56 190 ILE A C 1
ATOM 1401 O O . ILE A 1 190 ? -23.418 1.386 0.690 1.00 87.56 190 ILE A O 1
ATOM 1405 N N . ILE A 1 191 ? -21.270 1.653 1.295 1.00 87.88 191 ILE A N 1
ATOM 1406 C CA . ILE A 1 191 ? -21.220 0.552 2.261 1.00 87.88 191 ILE A CA 1
ATOM 1407 C C . ILE A 1 191 ? -20.577 1.085 3.535 1.00 87.88 191 ILE A C 1
ATOM 1409 O O . ILE A 1 191 ? -19.380 1.322 3.546 1.00 87.88 191 ILE A O 1
ATOM 1413 N N . LYS A 1 192 ? -21.340 1.231 4.623 1.00 91.88 192 LYS A N 1
ATOM 1414 C CA . LYS A 1 192 ? -20.808 1.684 5.919 1.00 91.88 192 LYS A CA 1
ATOM 1415 C C . LYS A 1 192 ? -21.184 0.699 7.023 1.00 91.88 192 LYS A C 1
ATOM 1417 O O . LYS A 1 192 ? -22.370 0.431 7.214 1.00 91.88 192 LYS A O 1
ATOM 1422 N N . PHE A 1 193 ? -20.203 0.131 7.726 1.00 91.88 193 PHE A N 1
ATOM 1423 C CA . PHE A 1 193 ? -20.457 -0.779 8.849 1.00 91.88 193 PHE A CA 1
ATOM 1424 C C . PHE A 1 193 ? -19.341 -0.790 9.899 1.00 91.88 193 PHE A C 1
ATOM 1426 O O . PHE A 1 193 ? -18.212 -0.364 9.660 1.00 91.88 193 PHE A O 1
ATOM 1433 N N . GLU A 1 194 ? -19.679 -1.321 11.075 1.00 93.31 194 GLU A N 1
ATOM 1434 C CA . GLU A 1 194 ? -18.765 -1.489 12.203 1.00 93.31 194 GLU A CA 1
ATOM 1435 C C . GLU A 1 194 ? -18.481 -2.967 12.484 1.00 93.31 194 GLU A C 1
ATOM 1437 O O . GLU A 1 194 ? -19.401 -3.792 12.526 1.00 93.31 194 GLU A O 1
ATOM 1442 N N . VAL A 1 195 ? -17.216 -3.275 12.763 1.00 93.12 195 VAL A N 1
ATOM 1443 C CA . VAL A 1 195 ? -16.757 -4.563 13.295 1.00 93.12 195 VAL A CA 1
ATOM 1444 C C . VAL A 1 195 ? -16.263 -4.342 14.719 1.00 93.12 195 VAL A C 1
ATOM 1446 O O . VAL A 1 195 ? -15.473 -3.436 14.963 1.00 93.12 195 VAL A O 1
ATOM 1449 N N . LYS A 1 196 ? -16.694 -5.166 15.674 1.00 95.12 196 LYS A N 1
ATOM 1450 C CA . LYS A 1 196 ? -16.285 -5.056 17.084 1.00 95.12 196 LYS A CA 1
ATOM 1451 C C . LYS A 1 196 ? -15.638 -6.346 17.538 1.00 95.12 196 LYS A C 1
ATOM 1453 O O . LYS A 1 196 ? -16.301 -7.375 17.565 1.00 95.12 196 LYS A O 1
ATOM 1458 N N . PHE A 1 197 ? -14.363 -6.299 17.890 1.00 95.19 197 PHE A N 1
ATOM 1459 C CA . PHE A 1 197 ? -13.669 -7.452 18.446 1.00 95.19 197 PHE A CA 1
ATOM 1460 C C . PHE A 1 197 ? -13.899 -7.552 19.957 1.00 95.19 197 PHE A C 1
ATOM 1462 O O . PHE A 1 197 ? -13.799 -6.552 20.669 1.00 95.19 197 PHE A O 1
ATOM 1469 N N . ASP A 1 198 ? -14.213 -8.756 20.438 1.00 94.12 198 ASP A N 1
ATOM 1470 C CA . ASP A 1 198 ? -14.307 -9.055 21.870 1.00 94.12 198 ASP A CA 1
ATOM 1471 C C . ASP A 1 198 ? -12.922 -9.279 22.507 1.00 94.12 198 ASP A C 1
ATOM 1473 O O . ASP A 1 198 ? -11.895 -9.295 21.826 1.00 94.12 198 ASP A O 1
ATOM 1477 N N . GLU A 1 199 ? -12.878 -9.460 23.830 1.00 94.00 199 GLU A N 1
ATOM 1478 C CA . GLU A 1 199 ? -11.637 -9.687 24.590 1.00 94.00 199 GLU A CA 1
ATOM 1479 C C . GLU A 1 199 ? -10.864 -10.946 24.157 1.00 94.00 199 GLU A C 1
ATOM 1481 O O . GLU A 1 199 ? -9.679 -11.078 24.459 1.00 94.00 199 GLU A O 1
ATOM 1486 N N . GLN A 1 200 ? -11.516 -11.873 23.452 1.00 92.50 200 GLN A N 1
ATOM 1487 C CA . GLN A 1 200 ? -10.903 -13.074 22.888 1.00 92.50 200 GLN A CA 1
ATOM 1488 C C . GLN A 1 200 ? -10.464 -12.867 21.429 1.00 92.50 200 GLN A C 1
ATOM 1490 O O . GLN A 1 200 ? -9.987 -13.806 20.791 1.00 92.50 200 GLN A O 1
ATOM 1495 N N . GLY A 1 201 ? -10.609 -11.652 20.895 1.00 93.00 201 GLY A N 1
ATOM 1496 C CA . GLY A 1 201 ? -10.272 -11.311 19.522 1.00 93.00 201 GLY A CA 1
ATOM 1497 C C . GLY A 1 201 ? -11.276 -11.844 18.505 1.00 93.00 201 GLY A C 1
ATOM 1498 O O . GLY A 1 201 ? -10.928 -11.946 17.330 1.00 93.00 201 GLY A O 1
ATOM 1499 N N . ARG A 1 202 ? -12.505 -12.198 18.898 1.00 94.12 202 ARG A N 1
ATOM 1500 C CA . ARG A 1 202 ? -13.539 -12.677 17.968 1.00 94.12 202 ARG A CA 1
ATOM 1501 C C . ARG A 1 202 ? -14.366 -11.502 17.430 1.00 94.12 202 ARG A C 1
ATOM 1503 O O . ARG A 1 202 ? -14.749 -10.635 18.215 1.00 94.12 202 ARG A O 1
ATOM 1510 N N . PRO A 1 203 ? -14.649 -11.448 16.117 1.00 93.69 203 PRO A N 1
ATOM 1511 C CA . PRO A 1 203 ? -15.381 -10.336 15.524 1.00 93.69 203 PRO A CA 1
ATOM 1512 C C . PRO A 1 203 ? -16.891 -10.465 15.745 1.00 93.69 203 PRO A C 1
ATOM 1514 O O . PRO A 1 203 ? -17.481 -11.513 15.493 1.00 93.69 203 PRO A O 1
ATOM 1517 N N . GLY A 1 204 ? -17.519 -9.365 16.138 1.00 92.94 204 GLY A N 1
ATOM 1518 C CA . GLY A 1 204 ? -18.942 -9.094 15.992 1.00 92.94 204 GLY A CA 1
ATOM 1519 C C . GLY A 1 204 ? -19.186 -8.080 14.874 1.00 92.94 204 GLY A C 1
ATOM 1520 O O . GLY A 1 204 ? -18.334 -7.236 14.590 1.00 92.94 204 GLY A O 1
ATOM 1521 N N . LEU A 1 205 ? -20.346 -8.157 14.230 1.00 92.19 205 LEU A N 1
ATOM 1522 C CA . LEU A 1 205 ? -20.704 -7.344 13.064 1.00 92.19 205 LEU A CA 1
ATOM 1523 C C . LEU A 1 205 ? -22.173 -6.938 13.172 1.00 92.19 205 LEU A C 1
ATOM 1525 O O . LEU A 1 205 ? -23.022 -7.777 13.461 1.00 92.19 205 LEU A O 1
ATOM 1529 N N . LEU A 1 206 ? -22.477 -5.656 12.940 1.00 86.56 206 LEU A N 1
ATOM 1530 C CA . LEU A 1 206 ? -23.854 -5.129 12.960 1.00 86.56 206 LEU A CA 1
ATOM 1531 C C . LEU A 1 206 ? -24.624 -5.460 14.260 1.00 86.56 206 LEU A C 1
ATOM 1533 O O . LEU A 1 206 ? -25.827 -5.705 14.247 1.00 86.56 206 LEU A O 1
ATOM 1537 N N . GLY A 1 207 ? -23.915 -5.487 15.393 1.00 86.00 207 GLY A N 1
ATOM 1538 C CA . GLY A 1 207 ? -24.479 -5.808 16.709 1.00 86.00 207 GLY A CA 1
ATOM 1539 C C . GLY A 1 207 ? -24.627 -7.303 17.013 1.00 86.00 207 GLY A C 1
ATOM 1540 O O . GLY A 1 207 ? -24.991 -7.641 18.137 1.00 86.00 207 GLY A O 1
ATOM 1541 N N . LEU A 1 208 ? -24.316 -8.190 16.063 1.00 92.56 208 LEU A N 1
ATOM 1542 C CA . LEU A 1 208 ? -24.273 -9.634 16.288 1.00 92.56 208 LEU A CA 1
ATOM 1543 C C . LEU A 1 208 ? -22.942 -10.041 16.916 1.00 92.56 208 LEU A C 1
ATOM 1545 O O . LEU A 1 208 ? -21.884 -9.549 16.510 1.00 92.56 208 LEU A O 1
ATOM 1549 N N . SER A 1 209 ? -22.995 -10.953 17.887 1.00 91.94 209 SER A N 1
ATOM 1550 C CA . SER A 1 209 ? -21.791 -11.541 18.474 1.00 91.94 209 SER A CA 1
ATOM 1551 C C . SER A 1 209 ? -21.134 -12.537 17.515 1.00 91.94 209 SER A C 1
ATOM 1553 O O . SER A 1 209 ? -21.746 -12.996 16.550 1.00 91.94 209 SER A O 1
ATOM 1555 N N . ALA A 1 210 ? -19.890 -12.923 17.802 1.00 91.12 210 ALA A N 1
ATOM 1556 C CA . ALA A 1 210 ? -19.207 -13.966 17.041 1.00 91.12 210 ALA A CA 1
ATOM 1557 C C . ALA A 1 210 ? -19.965 -15.307 17.059 1.00 91.12 210 ALA A C 1
ATOM 1559 O O . ALA A 1 210 ? -19.986 -16.015 16.053 1.00 91.12 210 ALA A O 1
ATOM 1560 N N . ASP A 1 211 ? -20.607 -15.641 18.183 1.00 92.19 211 ASP A N 1
ATOM 1561 C CA . ASP A 1 211 ? -21.373 -16.881 18.331 1.00 92.19 211 ASP A CA 1
ATOM 1562 C C . ASP A 1 211 ? -22.673 -16.828 17.504 1.00 92.19 211 ASP A C 1
ATOM 1564 O O . ASP A 1 211 ? -23.028 -17.809 16.847 1.00 92.19 211 ASP A O 1
ATOM 1568 N N . ASP A 1 212 ? -23.328 -15.662 17.439 1.00 93.00 212 ASP A N 1
ATOM 1569 C CA . ASP A 1 212 ? -24.499 -15.445 16.577 1.00 93.00 212 ASP A CA 1
ATOM 1570 C C . ASP A 1 212 ? -24.123 -15.507 15.090 1.00 93.00 212 ASP A C 1
ATOM 1572 O O . ASP A 1 212 ? -24.810 -16.148 14.295 1.00 93.00 212 ASP A O 1
ATOM 1576 N N . LEU A 1 213 ? -23.006 -14.881 14.702 1.00 91.38 213 LEU A N 1
ATOM 1577 C CA . LEU A 1 213 ? -22.488 -14.944 13.333 1.00 91.38 213 LEU A CA 1
ATOM 1578 C C . LEU A 1 213 ? -22.160 -16.386 12.931 1.00 91.38 213 LEU A C 1
ATOM 1580 O O . LEU A 1 213 ? -22.558 -16.827 11.851 1.00 91.38 213 LEU A O 1
ATOM 1584 N N . ALA A 1 214 ? -21.518 -17.149 13.818 1.00 89.56 214 ALA A N 1
ATOM 1585 C CA . ALA A 1 214 ? -21.226 -18.557 13.582 1.00 89.56 214 ALA A CA 1
ATOM 1586 C C . ALA A 1 214 ? -22.508 -19.388 13.409 1.00 89.56 214 ALA A C 1
ATOM 1588 O O . ALA A 1 214 ? -22.564 -20.248 12.526 1.00 89.56 214 ALA A O 1
ATOM 1589 N N . ALA A 1 215 ? -23.561 -19.102 14.184 1.00 92.69 215 ALA A N 1
ATOM 1590 C CA . ALA A 1 215 ? -24.868 -19.743 14.029 1.00 92.69 215 ALA A CA 1
ATOM 1591 C C . ALA A 1 215 ? -25.536 -19.425 12.676 1.00 92.69 215 ALA A C 1
ATOM 1593 O O . ALA A 1 215 ? -26.285 -20.251 12.153 1.00 92.69 215 ALA A O 1
ATOM 1594 N N . LEU A 1 216 ? -25.228 -18.268 12.080 1.00 90.94 216 LEU A N 1
ATOM 1595 C CA . LEU A 1 216 ? -25.649 -17.880 10.728 1.00 90.94 216 LEU A CA 1
ATOM 1596 C C . LEU A 1 216 ? -24.734 -18.435 9.619 1.00 90.94 216 LEU A C 1
ATOM 1598 O O . LEU A 1 216 ? -24.947 -18.140 8.444 1.00 90.94 216 LEU A O 1
ATOM 1602 N N . GLY A 1 217 ? -23.717 -19.229 9.968 1.00 86.81 217 GLY A N 1
ATOM 1603 C CA . GLY A 1 217 ? -22.727 -19.746 9.022 1.00 86.81 217 GLY A CA 1
ATOM 1604 C C . GLY A 1 217 ? -21.693 -18.708 8.576 1.00 86.81 217 GLY A C 1
ATOM 1605 O O . GLY A 1 217 ? -20.929 -18.967 7.648 1.00 86.81 217 GLY A O 1
ATOM 1606 N N . VAL A 1 218 ? -21.646 -17.544 9.229 1.00 83.56 218 VAL A N 1
ATOM 1607 C CA . VAL A 1 218 ? -20.640 -16.506 8.999 1.00 83.56 218 VAL A CA 1
ATOM 1608 C C . VAL A 1 218 ? -19.481 -16.745 9.961 1.00 83.56 218 VAL A C 1
ATOM 1610 O O . VAL A 1 218 ? -19.527 -16.381 11.133 1.00 83.56 218 VAL A O 1
ATOM 1613 N N . SER A 1 219 ? -18.415 -17.370 9.470 1.00 76.62 219 SER A N 1
ATOM 1614 C CA . SER A 1 219 ? -17.178 -17.512 10.237 1.00 76.62 219 SER A CA 1
ATOM 1615 C C . SER A 1 219 ? -16.296 -16.279 10.048 1.00 76.62 219 SER A C 1
ATOM 1617 O O . SER A 1 219 ? -15.785 -16.043 8.953 1.00 76.62 219 SER A O 1
ATOM 1619 N N . GLY A 1 220 ? -16.102 -15.501 11.112 1.00 72.75 220 GLY A N 1
ATOM 1620 C CA . GLY A 1 220 ? -15.119 -14.421 11.135 1.00 72.75 220 GLY A CA 1
ATOM 1621 C C . GLY A 1 220 ? -13.710 -14.921 11.464 1.00 72.75 220 GLY A C 1
ATOM 1622 O O . GLY A 1 220 ? -13.535 -15.953 12.113 1.00 72.75 220 GLY A O 1
ATOM 1623 N N . VAL A 1 221 ? -12.691 -14.174 11.038 1.00 79.50 221 VAL A N 1
ATOM 1624 C CA . VAL A 1 221 ? -11.300 -14.439 11.429 1.00 79.50 221 VAL A CA 1
ATOM 1625 C C . VAL A 1 221 ? -11.050 -13.800 12.792 1.00 79.50 221 VAL A C 1
ATOM 1627 O O . VAL A 1 221 ? -11.161 -12.584 12.937 1.00 79.50 221 VAL A O 1
ATOM 1630 N N . ALA A 1 222 ? -10.722 -14.620 13.791 1.00 89.12 222 ALA A N 1
ATOM 1631 C CA . ALA A 1 222 ? -10.320 -14.125 15.100 1.00 89.12 222 ALA A CA 1
ATOM 1632 C C . ALA A 1 222 ? -8.890 -13.558 15.063 1.00 89.12 222 ALA A C 1
ATOM 1634 O O . ALA A 1 222 ? -8.005 -14.100 14.395 1.00 89.12 222 ALA A O 1
ATOM 1635 N N . ILE A 1 223 ? -8.653 -12.484 15.812 1.00 91.12 223 ILE A N 1
ATOM 1636 C CA . ILE A 1 223 ? -7.327 -11.905 16.025 1.00 91.12 223 ILE A CA 1
ATOM 1637 C C . ILE A 1 223 ? -6.533 -12.841 16.936 1.00 91.12 223 ILE A C 1
ATOM 1639 O O . ILE A 1 223 ? -6.991 -13.219 18.012 1.00 91.12 223 ILE A O 1
ATOM 1643 N N . ALA A 1 224 ? -5.317 -13.195 16.519 1.00 92.75 224 ALA A N 1
ATOM 1644 C CA . ALA A 1 224 ? -4.428 -14.007 17.340 1.00 92.75 224 ALA A CA 1
ATOM 1645 C C . ALA A 1 224 ? -4.140 -13.310 18.690 1.00 92.75 224 ALA A C 1
ATOM 1647 O O . ALA A 1 224 ? -3.858 -12.108 18.683 1.00 92.75 224 ALA A O 1
ATOM 1648 N N . PRO A 1 225 ? -4.121 -14.032 19.830 1.00 94.44 225 PRO A N 1
ATOM 1649 C CA . PRO A 1 225 ? -3.921 -13.427 21.151 1.00 94.44 225 PRO A CA 1
ATOM 1650 C C . PRO A 1 225 ? -2.670 -12.546 21.258 1.00 94.44 225 PRO A C 1
ATOM 1652 O O . PRO A 1 225 ? -2.725 -11.462 21.832 1.00 94.44 225 PRO A O 1
ATOM 1655 N N . ASP A 1 226 ? -1.561 -12.956 20.635 1.00 94.38 226 ASP A N 1
ATOM 1656 C CA . ASP A 1 226 ? -0.326 -12.163 20.621 1.00 94.38 226 ASP A CA 1
ATOM 1657 C C . ASP A 1 226 ? -0.481 -10.842 19.859 1.00 94.38 226 ASP A C 1
ATOM 1659 O O . ASP A 1 226 ? 0.100 -9.830 20.249 1.00 94.38 226 ASP A O 1
ATOM 1663 N N . LEU A 1 227 ? -1.246 -10.833 18.762 1.00 92.50 227 LEU A N 1
ATOM 1664 C CA . LEU A 1 227 ? -1.536 -9.608 18.018 1.00 92.50 227 LEU A CA 1
ATOM 1665 C C . LEU A 1 227 ? -2.485 -8.711 18.819 1.00 92.50 227 LEU A C 1
ATOM 1667 O O . LEU A 1 227 ? -2.224 -7.516 18.926 1.00 92.50 227 LEU A O 1
ATOM 1671 N N . LEU A 1 228 ? -3.518 -9.282 19.442 1.00 95.06 228 LEU A N 1
ATOM 1672 C CA . LEU A 1 228 ? -4.433 -8.539 20.309 1.00 95.06 228 LEU A CA 1
ATOM 1673 C C . LEU A 1 228 ? -3.682 -7.862 21.467 1.00 95.06 228 LEU A C 1
ATOM 1675 O O . LEU A 1 228 ? -3.871 -6.674 21.715 1.00 95.06 228 LEU A O 1
ATOM 1679 N N . ALA A 1 229 ? -2.752 -8.576 22.105 1.00 94.94 229 ALA A N 1
ATOM 1680 C CA . ALA A 1 229 ? -1.906 -8.018 23.155 1.00 94.94 229 ALA A CA 1
ATOM 1681 C C . ALA A 1 229 ? -1.015 -6.869 22.648 1.00 94.94 229 ALA A C 1
ATOM 1683 O O . ALA A 1 229 ? -0.816 -5.883 23.360 1.00 94.94 229 ALA A O 1
ATOM 1684 N N . ARG A 1 230 ? -0.485 -6.954 21.417 1.00 94.19 230 ARG A N 1
ATOM 1685 C CA . ARG A 1 230 ? 0.290 -5.855 20.810 1.00 94.19 230 ARG A CA 1
ATOM 1686 C C . ARG A 1 230 ? -0.582 -4.640 20.491 1.00 94.19 230 ARG A C 1
ATOM 1688 O O . ARG A 1 230 ? -0.166 -3.529 20.803 1.00 94.19 230 ARG A O 1
ATOM 1695 N N . ILE A 1 231 ? -1.777 -4.851 19.937 1.00 95.38 231 ILE A N 1
ATOM 1696 C CA . ILE A 1 231 ? -2.779 -3.802 19.672 1.00 95.38 231 ILE A CA 1
ATOM 1697 C C . ILE A 1 231 ? -3.114 -3.061 20.973 1.00 95.38 231 ILE A C 1
ATOM 1699 O O . ILE A 1 231 ? -2.989 -1.838 21.043 1.00 95.38 231 ILE A O 1
ATOM 1703 N N . GLN A 1 232 ? -3.425 -3.805 22.037 1.00 95.75 232 GLN A N 1
ATOM 1704 C CA . GLN A 1 232 ? -3.711 -3.256 23.364 1.00 95.75 232 GLN A CA 1
ATOM 1705 C C . GLN A 1 232 ? -2.518 -2.503 23.961 1.00 95.75 232 GLN A C 1
ATOM 1707 O O . GLN A 1 232 ? -2.676 -1.400 24.480 1.00 95.75 232 GLN A O 1
ATOM 1712 N N . LYS A 1 233 ? -1.308 -3.065 23.861 1.00 95.00 233 LYS A N 1
ATOM 1713 C CA . LYS A 1 233 ? -0.076 -2.425 24.345 1.00 95.00 233 LYS A CA 1
ATOM 1714 C C . LYS A 1 233 ? 0.220 -1.110 23.619 1.00 95.00 233 LYS A C 1
ATOM 1716 O O . LYS A 1 233 ? 0.751 -0.191 24.236 1.00 95.00 233 LYS A O 1
ATOM 1721 N N . ALA A 1 234 ? -0.115 -1.027 22.335 1.00 94.50 234 ALA A N 1
ATOM 1722 C CA . ALA A 1 234 ? 0.006 0.186 21.534 1.00 94.50 234 ALA A CA 1
ATOM 1723 C C . ALA A 1 234 ? -1.162 1.170 21.735 1.00 94.50 234 ALA A C 1
ATOM 1725 O O . ALA A 1 234 ? -1.178 2.222 21.103 1.00 94.50 234 ALA A O 1
ATOM 1726 N N . ASN A 1 235 ? -2.126 0.841 22.606 1.00 96.06 235 ASN A N 1
ATOM 1727 C CA . ASN A 1 235 ? -3.358 1.599 22.825 1.00 96.06 235 ASN A CA 1
ATOM 1728 C C . ASN A 1 235 ? -4.141 1.862 21.524 1.00 96.06 235 ASN A C 1
ATOM 1730 O O . ASN A 1 235 ? -4.750 2.916 21.360 1.00 96.06 235 ASN A O 1
ATOM 1734 N N . ILE A 1 236 ? -4.115 0.917 20.580 1.00 96.12 236 ILE A N 1
ATOM 1735 C CA . ILE A 1 236 ? -4.942 0.976 19.373 1.00 96.12 236 ILE A CA 1
ATOM 1736 C C . ILE A 1 236 ? -6.338 0.477 19.750 1.00 96.12 236 ILE A C 1
ATOM 1738 O O . ILE A 1 236 ? -6.516 -0.696 20.069 1.00 96.12 236 ILE A O 1
ATOM 1742 N N . GLN A 1 237 ? -7.319 1.378 19.739 1.00 97.38 237 GLN A N 1
ATOM 1743 C CA . GLN A 1 237 ? -8.702 1.093 20.136 1.00 97.38 237 GLN A CA 1
ATOM 1744 C C . GLN A 1 237 ? -9.641 1.026 18.936 1.00 97.38 237 GLN A C 1
ATOM 1746 O O . GLN A 1 237 ? -10.628 0.294 18.971 1.00 97.38 237 GLN A O 1
ATOM 1751 N N . HIS A 1 238 ? -9.331 1.748 17.860 1.00 96.12 238 HIS A N 1
ATOM 1752 C CA . HIS A 1 238 ? -10.080 1.635 16.619 1.00 96.12 238 HIS A CA 1
ATOM 1753 C C . HIS A 1 238 ? -9.210 1.846 15.386 1.00 96.12 238 HIS A C 1
ATOM 1755 O O . HIS A 1 238 ? -8.226 2.590 15.399 1.00 96.12 238 HIS A O 1
ATOM 1761 N N . MET A 1 239 ? -9.615 1.177 14.314 1.00 95.69 239 MET A N 1
ATOM 1762 C CA . MET A 1 239 ? -9.114 1.364 12.965 1.00 95.69 239 MET A CA 1
ATOM 1763 C C . MET A 1 239 ? -10.279 1.628 12.039 1.00 95.69 239 MET A C 1
ATOM 1765 O O . MET A 1 239 ? -11.321 1.008 12.178 1.00 95.69 239 MET A O 1
ATOM 1769 N N . GLU A 1 240 ? -10.108 2.501 11.071 1.00 93.75 240 GLU A N 1
ATOM 1770 C CA . GLU A 1 240 ? -11.120 2.752 10.055 1.00 93.75 240 GLU A CA 1
ATOM 1771 C C . GLU A 1 240 ? -10.515 2.504 8.691 1.00 93.75 240 GLU A C 1
ATOM 1773 O O . GLU A 1 240 ? -9.376 2.890 8.501 1.00 93.75 240 GLU A O 1
ATOM 1778 N N . PHE A 1 241 ? -11.250 1.909 7.759 1.00 93.00 241 PHE A N 1
ATOM 1779 C CA . PHE A 1 241 ? -10.915 1.881 6.339 1.00 93.00 241 PHE A CA 1
ATOM 1780 C C . PHE A 1 241 ? -12.004 2.569 5.542 1.00 93.00 241 PHE A C 1
ATOM 1782 O O . PHE A 1 241 ? -13.169 2.203 5.669 1.00 93.00 241 PHE A O 1
ATOM 1789 N N . GLN A 1 242 ? -11.610 3.532 4.717 1.00 89.69 242 GLN A N 1
ATOM 1790 C CA . GLN A 1 242 ? -12.484 4.280 3.840 1.00 89.69 242 GLN A CA 1
ATOM 1791 C C . GLN A 1 242 ? -11.972 4.248 2.396 1.00 89.69 242 GLN A C 1
ATOM 1793 O O . GLN A 1 242 ? -10.766 4.322 2.157 1.00 89.69 242 GLN A O 1
ATOM 1798 N N . THR A 1 243 ? -12.878 4.191 1.425 1.00 88.88 243 THR A N 1
ATOM 1799 C CA . THR A 1 243 ? -12.586 4.513 0.021 1.00 88.88 243 THR A CA 1
ATOM 1800 C C . THR A 1 243 ? -13.341 5.767 -0.396 1.00 88.88 243 THR A C 1
ATOM 1802 O O . THR A 1 243 ? -14.500 5.942 -0.031 1.00 88.88 243 THR A O 1
ATOM 1805 N N . GLN A 1 244 ? -12.693 6.622 -1.181 1.00 86.69 244 GLN A N 1
ATOM 1806 C CA . GLN A 1 244 ? -13.308 7.756 -1.869 1.00 86.69 244 GLN A CA 1
ATOM 1807 C C . GLN A 1 244 ? -12.830 7.766 -3.339 1.00 86.69 244 GLN A C 1
ATOM 1809 O O . GLN A 1 244 ? -11.942 6.984 -3.704 1.00 86.69 244 GLN A O 1
ATOM 1814 N N . PRO A 1 245 ? -13.383 8.628 -4.215 1.00 86.19 245 PRO A N 1
ATOM 1815 C CA . PRO A 1 245 ? -12.984 8.664 -5.624 1.00 86.19 245 PRO A CA 1
ATOM 1816 C C . PRO A 1 245 ? -11.500 8.934 -5.889 1.00 86.19 245 PRO A C 1
ATOM 1818 O O . PRO A 1 245 ? -11.003 8.598 -6.964 1.00 86.19 245 PRO A O 1
ATOM 1821 N N . ASP A 1 246 ? -10.794 9.539 -4.935 1.00 87.00 246 ASP A N 1
ATOM 1822 C CA . ASP A 1 246 ? -9.376 9.884 -5.026 1.00 87.00 246 ASP A CA 1
ATOM 1823 C C . ASP A 1 246 ? -8.438 8.883 -4.329 1.00 87.00 246 ASP A C 1
ATOM 1825 O O . ASP A 1 246 ? -7.215 8.999 -4.479 1.00 87.00 246 ASP A O 1
ATOM 1829 N N . GLY A 1 247 ? -8.960 7.886 -3.601 1.00 90.50 247 GLY A N 1
ATOM 1830 C CA . GLY A 1 247 ? -8.093 6.939 -2.908 1.00 90.50 247 GLY A CA 1
ATOM 1831 C C . GLY A 1 247 ? -8.710 6.048 -1.829 1.00 90.50 247 GLY A C 1
ATOM 1832 O O . GLY A 1 247 ? -9.910 6.066 -1.555 1.00 90.50 247 GLY A O 1
ATOM 1833 N N . ALA A 1 248 ? -7.829 5.271 -1.192 1.00 90.31 248 ALA A N 1
ATOM 1834 C CA . ALA A 1 248 ? -8.088 4.557 0.056 1.00 90.31 248 ALA A CA 1
ATOM 1835 C C . ALA A 1 248 ? -7.421 5.266 1.230 1.00 90.31 248 ALA A C 1
ATOM 1837 O O . ALA A 1 248 ? -6.282 5.744 1.142 1.00 90.31 248 ALA A O 1
ATOM 1838 N N . PHE A 1 249 ? -8.121 5.220 2.358 1.00 89.50 249 PHE A N 1
ATOM 1839 C CA . PHE A 1 249 ? -7.769 5.880 3.595 1.00 89.50 249 PHE A CA 1
ATOM 1840 C C . PHE A 1 249 ? -7.945 4.907 4.774 1.00 89.50 249 PHE A C 1
ATOM 1842 O O . PHE A 1 249 ? -8.969 4.250 4.874 1.00 89.50 249 PHE A O 1
ATOM 1849 N N . VAL A 1 250 ? -6.990 4.822 5.705 1.00 91.31 250 VAL A N 1
ATOM 1850 C CA . VAL A 1 250 ? -7.143 4.152 7.020 1.00 91.31 250 VAL A CA 1
ATOM 1851 C C . VAL A 1 250 ? -6.690 4.909 8.252 1.00 91.31 250 VAL A C 1
ATOM 1853 O O . VAL A 1 250 ? -5.507 5.184 8.438 1.00 91.31 250 VAL A O 1
ATOM 1856 N N . TYR A 1 251 ? -7.620 5.146 9.163 1.00 93.06 251 TYR A N 1
ATOM 1857 C CA . TYR A 1 251 ? -7.349 5.844 10.411 1.00 93.06 251 TYR A CA 1
ATOM 1858 C C . TYR A 1 251 ? -6.990 4.852 11.501 1.00 93.06 251 TYR A C 1
ATOM 1860 O O . TYR A 1 251 ? -7.558 3.766 11.568 1.00 93.06 251 TYR A O 1
ATOM 1868 N N . VAL A 1 252 ? -6.084 5.242 12.392 1.00 94.81 252 VAL A N 1
ATOM 1869 C CA . VAL A 1 252 ? -5.853 4.549 13.664 1.00 94.81 252 VAL A CA 1
ATOM 1870 C C . VAL A 1 252 ? -6.108 5.552 14.767 1.00 94.81 252 VAL A C 1
ATOM 1872 O O . VAL A 1 252 ? -5.473 6.602 14.798 1.00 94.81 252 VAL A O 1
ATOM 1875 N N . ASN A 1 253 ? -7.046 5.244 15.661 1.00 95.38 253 ASN A N 1
ATOM 1876 C CA . ASN A 1 253 ? -7.452 6.149 16.737 1.00 95.38 253 ASN A CA 1
ATOM 1877 C C . ASN A 1 253 ? -7.847 7.559 16.241 1.00 95.38 253 ASN A C 1
ATOM 1879 O O . ASN A 1 253 ? -7.564 8.562 16.890 1.00 95.38 253 ASN A O 1
ATOM 1883 N N . GLY A 1 254 ? -8.463 7.631 15.055 1.00 93.50 254 GLY A N 1
ATOM 1884 C CA . GLY A 1 254 ? -8.876 8.883 14.414 1.00 93.50 254 GLY A CA 1
ATOM 1885 C C . GLY A 1 254 ? -7.745 9.627 13.704 1.00 93.50 254 GLY A C 1
ATOM 1886 O O . GLY A 1 254 ? -7.972 10.689 13.133 1.00 93.50 254 GLY A O 1
ATOM 1887 N N . GLU A 1 255 ? -6.527 9.084 13.706 1.00 92.69 255 GLU A N 1
ATOM 1888 C CA . GLU A 1 255 ? -5.369 9.753 13.131 1.00 92.69 255 GLU A CA 1
ATOM 1889 C C . GLU A 1 255 ? -4.948 9.176 11.767 1.00 92.69 255 GLU A C 1
ATOM 1891 O O . GLU A 1 255 ? -4.962 7.953 11.585 1.00 92.69 255 GLU A O 1
ATOM 1896 N N . PRO A 1 256 ? -4.500 10.045 10.837 1.00 90.81 256 PRO A N 1
ATOM 1897 C CA . PRO A 1 256 ? -4.091 9.665 9.491 1.00 90.81 256 PRO A CA 1
ATOM 1898 C C . PRO A 1 256 ? -2.816 8.805 9.371 1.00 90.81 256 PRO A C 1
ATOM 1900 O O . PRO A 1 256 ? -1.832 9.097 10.059 1.00 90.81 256 PRO A O 1
ATOM 1903 N N . LEU A 1 257 ? -2.796 7.817 8.452 1.00 91.44 257 LEU A N 1
ATOM 1904 C CA . LEU A 1 257 ? -1.591 7.115 7.928 1.00 91.44 257 LEU A CA 1
ATOM 1905 C C . LEU A 1 257 ? -1.402 7.346 6.390 1.00 91.44 257 LEU A C 1
ATOM 1907 O O . LEU A 1 257 ? -2.137 8.099 5.781 1.00 91.44 257 LEU A O 1
ATOM 1911 N N . PRO A 1 258 ? -0.370 6.853 5.692 1.00 89.19 258 PRO A N 1
ATOM 1912 C CA . PRO A 1 258 ? -0.197 7.116 4.257 1.00 89.19 258 PRO A CA 1
ATOM 1913 C C . PRO A 1 258 ? -1.357 6.590 3.405 1.00 89.19 258 PRO A C 1
ATOM 1915 O O . PRO A 1 258 ? -1.798 5.470 3.618 1.00 89.19 258 PRO A O 1
ATOM 1918 N N . THR A 1 259 ? -1.809 7.373 2.431 1.00 89.62 259 THR A N 1
ATOM 1919 C CA . THR A 1 259 ? -2.966 7.068 1.584 1.00 89.62 259 THR A CA 1
ATOM 1920 C C . THR A 1 259 ? -2.559 6.382 0.296 1.00 89.62 259 THR A C 1
ATOM 1922 O O . THR A 1 259 ? -1.493 6.669 -0.256 1.00 89.62 259 THR A O 1
ATOM 1925 N N . VAL A 1 260 ? -3.436 5.529 -0.231 1.00 91.69 260 VAL A N 1
ATOM 1926 C CA . VAL A 1 260 ? -3.311 5.051 -1.612 1.00 91.69 260 VAL A CA 1
ATOM 1927 C C . VAL A 1 260 ? -4.111 5.988 -2.495 1.00 91.69 260 VAL A C 1
ATOM 1929 O O . VAL A 1 260 ? -5.317 6.105 -2.325 1.00 91.69 260 VAL A O 1
ATOM 1932 N N . ILE A 1 261 ? -3.443 6.648 -3.432 1.00 91.25 261 ILE A N 1
ATOM 1933 C CA . ILE A 1 261 ? -4.045 7.612 -4.351 1.00 91.25 261 ILE A CA 1
ATOM 1934 C C . ILE A 1 261 ? -4.307 6.919 -5.681 1.00 91.25 261 ILE A C 1
ATOM 1936 O O . ILE A 1 261 ? -3.401 6.295 -6.247 1.00 91.25 261 ILE A O 1
ATOM 1940 N N . TRP A 1 262 ? -5.512 7.081 -6.216 1.00 91.38 262 TRP A N 1
ATOM 1941 C CA . TRP A 1 262 ? -5.862 6.565 -7.531 1.00 91.38 262 TRP A CA 1
ATOM 1942 C C . TRP A 1 262 ? -6.790 7.500 -8.307 1.00 91.38 262 TRP A C 1
ATOM 1944 O O . TRP A 1 262 ? -7.366 8.446 -7.782 1.00 91.38 262 TRP A O 1
ATOM 1954 N N . ASP A 1 263 ? -6.935 7.186 -9.586 1.00 90.81 263 ASP A N 1
ATOM 1955 C CA . ASP A 1 263 ? -8.055 7.571 -10.429 1.00 90.81 263 ASP A CA 1
ATOM 1956 C C . ASP A 1 263 ? -8.428 6.368 -11.310 1.00 90.81 263 ASP A C 1
ATOM 1958 O O . ASP A 1 263 ? -7.804 5.300 -11.227 1.00 90.81 263 ASP A O 1
ATOM 1962 N N . THR A 1 264 ? -9.431 6.532 -12.170 1.00 89.75 264 THR A N 1
ATOM 1963 C CA . THR A 1 264 ? -9.893 5.479 -13.079 1.00 89.75 264 THR A CA 1
ATOM 1964 C C . THR A 1 264 ? -8.761 4.916 -13.949 1.00 89.75 264 THR A C 1
ATOM 1966 O O . THR A 1 264 ? -8.672 3.702 -14.127 1.00 89.75 264 THR A O 1
ATOM 1969 N N . GLN A 1 265 ? -7.871 5.768 -14.473 1.00 91.69 265 GLN A N 1
ATOM 1970 C CA . GLN A 1 265 ? -6.776 5.336 -15.346 1.00 91.69 265 GLN A CA 1
ATOM 1971 C C . GLN A 1 265 ? -5.717 4.554 -14.562 1.00 91.69 265 GLN A C 1
ATOM 1973 O O . GLN A 1 265 ? -5.227 3.530 -15.041 1.00 91.69 265 GLN A O 1
ATOM 1978 N N . LEU A 1 266 ? -5.371 5.010 -13.356 1.00 93.62 266 LEU A N 1
ATOM 1979 C CA . LEU A 1 266 ? -4.429 4.316 -12.479 1.00 93.62 266 LEU A CA 1
ATOM 1980 C C . LEU A 1 266 ? -4.946 2.924 -12.105 1.00 93.62 266 LEU A C 1
ATOM 1982 O O . LEU A 1 266 ? -4.194 1.951 -12.174 1.00 93.62 266 LEU A O 1
ATOM 1986 N N . LEU A 1 267 ? -6.231 2.812 -11.757 1.00 91.88 267 LEU A N 1
ATOM 1987 C CA . LEU A 1 267 ? -6.866 1.532 -11.441 1.00 91.88 267 LEU A CA 1
ATOM 1988 C C . LEU A 1 267 ? -6.895 0.584 -12.649 1.00 91.88 267 LEU A C 1
ATOM 1990 O O . LEU A 1 267 ? -6.624 -0.606 -12.492 1.00 91.88 267 LEU A O 1
ATOM 1994 N N . GLN A 1 268 ? -7.159 1.098 -13.852 1.00 91.88 268 GLN A N 1
ATOM 1995 C CA . GLN A 1 268 ? -7.098 0.307 -15.087 1.00 91.88 268 GLN A CA 1
ATOM 1996 C C . GLN A 1 268 ? -5.683 -0.212 -15.363 1.00 91.88 268 GLN A C 1
ATOM 1998 O O . GLN A 1 268 ? -5.504 -1.408 -15.583 1.00 91.88 268 GLN A O 1
ATOM 2003 N N . ASN A 1 269 ? -4.668 0.650 -15.261 1.00 94.38 269 ASN A N 1
ATOM 2004 C CA . ASN A 1 269 ? -3.271 0.246 -15.439 1.00 94.38 269 ASN A CA 1
ATOM 2005 C C . ASN A 1 269 ? -2.853 -0.810 -14.399 1.00 94.38 269 ASN A C 1
ATOM 2007 O O . ASN A 1 269 ? -2.135 -1.757 -14.722 1.00 94.38 269 ASN A O 1
ATOM 2011 N N . LEU A 1 270 ? -3.321 -0.685 -13.150 1.00 92.25 270 LEU A N 1
ATOM 2012 C CA . LEU A 1 270 ? -3.100 -1.709 -12.130 1.00 92.25 270 LEU A CA 1
ATOM 2013 C C . LEU A 1 270 ? -3.751 -3.040 -12.521 1.00 92.25 270 LEU A C 1
ATOM 2015 O O . LEU A 1 270 ? -3.113 -4.083 -12.377 1.00 92.25 270 LEU A O 1
ATOM 2019 N N . MET A 1 271 ? -4.981 -3.023 -13.036 1.00 91.62 271 MET A N 1
ATOM 2020 C CA . MET A 1 271 ? -5.663 -4.242 -13.477 1.00 91.62 271 MET A CA 1
ATOM 2021 C C . MET A 1 271 ? -4.972 -4.916 -14.656 1.00 91.62 271 MET A C 1
ATOM 2023 O O . MET A 1 271 ? -4.864 -6.141 -14.656 1.00 91.62 271 MET A O 1
ATOM 2027 N N . ASP A 1 272 ? -4.409 -4.152 -15.588 1.00 92.88 272 ASP A N 1
ATOM 2028 C CA . ASP A 1 272 ? -3.590 -4.706 -16.669 1.00 92.88 272 ASP A CA 1
ATOM 2029 C C . ASP A 1 272 ? -2.357 -5.444 -16.125 1.00 92.88 272 ASP A C 1
ATOM 2031 O O . ASP A 1 272 ? -1.984 -6.511 -16.622 1.00 92.88 272 ASP A O 1
ATOM 2035 N N . VAL A 1 273 ? -1.716 -4.899 -15.087 1.00 92.31 273 VAL A N 1
ATOM 2036 C CA . VAL A 1 273 ? -0.571 -5.536 -14.417 1.00 92.31 273 VAL A CA 1
ATOM 2037 C C . VAL A 1 273 ? -1.008 -6.789 -13.654 1.00 92.31 273 VAL A C 1
ATOM 2039 O O . VAL A 1 273 ? -0.383 -7.844 -13.792 1.00 92.31 273 VAL A O 1
ATOM 2042 N N . VAL A 1 274 ? -2.091 -6.703 -12.878 1.00 89.25 274 VAL A N 1
ATOM 2043 C CA . VAL A 1 274 ? -2.635 -7.830 -12.106 1.00 89.25 274 VAL A CA 1
ATOM 2044 C C . VAL A 1 274 ? -3.076 -8.962 -13.032 1.00 89.25 274 VAL A C 1
ATOM 2046 O O . VAL A 1 274 ? -2.720 -10.111 -12.776 1.00 89.25 274 VAL A O 1
ATOM 2049 N N . GLY A 1 275 ? -3.761 -8.661 -14.135 1.00 89.56 275 GLY A N 1
ATOM 2050 C CA . GLY A 1 275 ? -4.194 -9.655 -15.118 1.00 89.56 275 GLY A CA 1
ATOM 2051 C C . GLY A 1 275 ? -3.025 -10.416 -15.749 1.00 89.56 275 GLY A C 1
ATOM 2052 O O . GLY A 1 275 ? -3.127 -11.619 -15.977 1.00 89.56 275 GLY A O 1
ATOM 2053 N N . LYS A 1 276 ? -1.874 -9.760 -15.952 1.00 89.25 276 LYS A N 1
ATOM 2054 C CA . LYS A 1 276 ? -0.653 -10.413 -16.462 1.00 89.25 276 LYS A CA 1
ATOM 2055 C C . LYS A 1 276 ? 0.047 -11.266 -15.403 1.00 89.25 276 LYS A C 1
ATOM 2057 O O . LYS A 1 276 ? 0.516 -12.360 -15.703 1.00 89.25 276 LYS A O 1
ATOM 2062 N N . LEU A 1 277 ? 0.138 -10.775 -14.167 1.00 87.56 277 LEU A N 1
ATOM 2063 C CA . LEU A 1 277 ? 0.893 -11.437 -13.094 1.00 87.56 277 LEU A CA 1
ATOM 2064 C C . LEU A 1 277 ? 0.115 -12.546 -12.386 1.00 87.56 277 LEU A C 1
ATOM 2066 O O . LEU A 1 277 ? 0.719 -13.493 -11.875 1.00 87.56 277 LEU A O 1
ATOM 2070 N N . ALA A 1 278 ? -1.205 -12.415 -12.335 1.00 85.75 278 ALA A N 1
ATOM 2071 C CA . ALA A 1 278 ? -2.113 -13.263 -11.582 1.00 85.75 278 ALA A CA 1
ATOM 2072 C C . ALA A 1 278 ? -3.231 -13.825 -12.475 1.00 85.75 278 ALA A C 1
ATOM 2074 O O . ALA A 1 278 ? -4.343 -14.032 -11.999 1.00 85.75 278 ALA A O 1
ATOM 2075 N N . ALA A 1 279 ? -2.923 -14.114 -13.745 1.00 82.56 279 ALA A N 1
ATOM 2076 C CA . ALA A 1 279 ? -3.866 -14.662 -14.728 1.00 82.56 279 ALA A CA 1
ATOM 2077 C C . ALA A 1 279 ? -4.609 -15.922 -14.240 1.00 82.56 279 ALA A C 1
ATOM 2079 O O . ALA A 1 279 ? -5.766 -16.138 -14.581 1.00 82.56 279 ALA A O 1
ATOM 2080 N N . ASP A 1 280 ? -3.953 -16.736 -13.407 1.00 83.69 280 ASP A N 1
ATOM 2081 C CA . ASP A 1 280 ? -4.518 -17.972 -12.849 1.00 83.69 280 ASP A CA 1
ATOM 2082 C C . ASP A 1 280 ? -5.283 -17.752 -11.522 1.00 83.69 280 ASP A C 1
ATOM 2084 O O . ASP A 1 280 ? -5.646 -18.718 -10.850 1.00 83.69 280 ASP A O 1
ATOM 2088 N N . SER A 1 281 ? -5.455 -16.506 -11.070 1.00 83.62 281 SER A N 1
ATOM 2089 C CA . SER A 1 281 ? -6.104 -16.201 -9.793 1.00 83.62 281 SER A CA 1
ATOM 2090 C C . SER A 1 281 ? -7.618 -16.359 -9.888 1.00 83.62 281 SER A C 1
ATOM 2092 O O . SER A 1 281 ? -8.273 -15.703 -10.692 1.00 83.62 281 SER A O 1
ATOM 2094 N N . GLU A 1 282 ? -8.197 -17.141 -8.978 1.00 86.44 282 GLU A N 1
ATOM 2095 C CA . GLU A 1 282 ? -9.655 -17.277 -8.842 1.00 86.44 282 GLU A CA 1
ATOM 2096 C C . GLU A 1 282 ? -10.341 -15.957 -8.444 1.00 86.44 282 GLU A C 1
ATOM 2098 O O . GLU A 1 282 ? -11.542 -15.796 -8.645 1.00 86.44 282 GLU A O 1
ATOM 2103 N N . LEU A 1 283 ? -9.580 -14.992 -7.911 1.00 82.50 283 LEU A N 1
ATOM 2104 C CA . LEU A 1 283 ? -10.079 -13.661 -7.559 1.00 82.50 283 LEU A CA 1
ATOM 2105 C C . LEU A 1 283 ? -10.101 -12.695 -8.747 1.00 82.50 283 LEU A C 1
ATOM 2107 O O . LEU A 1 283 ? -10.742 -11.653 -8.649 1.00 82.50 283 LEU A O 1
ATOM 2111 N N . LEU A 1 284 ? -9.413 -13.003 -9.852 1.00 84.75 284 LEU A N 1
ATOM 2112 C CA . LEU A 1 284 ? -9.294 -12.077 -10.978 1.00 84.75 284 LEU A CA 1
ATOM 2113 C C . LEU A 1 284 ? -10.662 -11.676 -11.565 1.00 84.75 284 LEU A C 1
ATOM 2115 O O . LEU A 1 284 ? -10.889 -10.474 -11.680 1.00 84.75 284 LEU A O 1
ATOM 2119 N N . PRO A 1 285 ? -11.622 -12.596 -11.806 1.00 88.25 285 PRO A N 1
ATOM 2120 C CA . PRO A 1 285 ? -12.947 -12.212 -12.302 1.00 88.25 285 PRO A CA 1
ATOM 2121 C C . PRO A 1 285 ? -13.715 -11.300 -11.336 1.00 88.25 285 PRO A C 1
ATOM 2123 O O . PRO A 1 285 ? -14.462 -10.421 -11.759 1.00 88.25 285 PRO A O 1
ATOM 2126 N N . LEU A 1 286 ? -13.532 -11.497 -10.025 1.00 84.50 286 LEU A N 1
ATOM 2127 C CA . LEU A 1 286 ? -14.133 -10.634 -9.010 1.00 84.50 286 LEU A CA 1
ATOM 2128 C C . LEU A 1 286 ? -13.511 -9.234 -9.052 1.00 84.50 286 LEU A C 1
ATOM 2130 O O . LEU A 1 286 ? -14.233 -8.244 -9.010 1.00 84.50 286 LEU A O 1
ATOM 2134 N N . LEU A 1 287 ? -12.184 -9.144 -9.161 1.00 84.19 287 LEU A N 1
ATOM 2135 C CA . LEU A 1 287 ? -11.481 -7.866 -9.268 1.00 84.19 287 LEU A CA 1
ATOM 2136 C C . LEU A 1 287 ? -11.872 -7.118 -10.548 1.00 84.19 287 LEU A C 1
ATOM 2138 O O . LEU A 1 287 ? -12.186 -5.935 -10.478 1.00 84.19 287 LEU A O 1
ATOM 2142 N N . GLU A 1 288 ? -11.938 -7.802 -11.690 1.00 85.75 288 GLU A N 1
ATOM 2143 C CA . GLU A 1 288 ? -12.399 -7.226 -12.961 1.00 85.75 288 GLU A CA 1
ATOM 2144 C C . GLU A 1 288 ? -13.831 -6.683 -12.869 1.00 85.75 288 GLU A C 1
ATOM 2146 O O . GLU A 1 288 ? -14.133 -5.632 -13.432 1.00 85.75 288 GLU A O 1
ATOM 2151 N N . ALA A 1 289 ? -14.704 -7.364 -12.122 1.00 85.62 289 ALA A N 1
ATOM 2152 C CA . ALA A 1 289 ? -16.071 -6.912 -11.897 1.00 85.62 289 ALA A CA 1
ATOM 2153 C C . ALA A 1 289 ? -16.162 -5.716 -10.934 1.00 85.62 289 ALA A C 1
ATOM 2155 O O . ALA A 1 289 ? -17.056 -4.888 -11.091 1.00 85.62 289 ALA A O 1
ATOM 2156 N N . LEU A 1 290 ? -15.275 -5.624 -9.938 1.00 82.94 290 LEU A N 1
ATOM 2157 C CA . LEU A 1 290 ? -15.343 -4.607 -8.884 1.00 82.94 290 LEU A CA 1
ATOM 2158 C C . LEU A 1 290 ? -14.573 -3.326 -9.214 1.00 82.94 290 LEU A C 1
ATOM 2160 O O . LEU A 1 290 ? -15.071 -2.240 -8.924 1.00 82.94 290 LEU A O 1
ATOM 2164 N N . VAL A 1 291 ? -13.380 -3.424 -9.808 1.00 85.00 291 VAL A N 1
ATOM 2165 C CA . VAL A 1 291 ? -12.478 -2.273 -10.003 1.00 85.00 291 VAL A CA 1
ATOM 2166 C C . VAL A 1 291 ? -13.113 -1.090 -10.746 1.00 85.00 291 VAL A C 1
ATOM 2168 O O . VAL A 1 291 ? -12.917 0.032 -10.282 1.00 85.00 291 VAL A O 1
ATOM 2171 N N . PRO A 1 292 ? -13.934 -1.275 -11.801 1.00 82.44 292 PRO A N 1
ATOM 2172 C CA . PRO A 1 292 ? -14.623 -0.165 -12.475 1.00 82.44 292 PRO A CA 1
ATOM 2173 C C . PRO A 1 292 ? -15.605 0.636 -11.597 1.00 82.44 292 PRO A C 1
ATOM 2175 O O . PRO A 1 292 ? -16.200 1.610 -12.060 1.00 82.44 292 PRO A O 1
ATOM 2178 N N . TYR A 1 293 ? -15.848 0.187 -10.366 1.00 82.69 293 TYR A N 1
ATOM 2179 C CA . TYR A 1 293 ? -16.714 0.851 -9.398 1.00 82.69 293 TYR A CA 1
ATOM 2180 C C . TYR A 1 293 ? -15.951 1.378 -8.183 1.00 82.69 293 TYR A C 1
ATOM 2182 O O . TYR A 1 293 ? -16.548 2.091 -7.383 1.00 82.69 293 TYR A O 1
ATOM 2190 N N . VAL A 1 294 ? -14.665 1.044 -8.023 1.00 82.75 294 VAL A N 1
ATOM 2191 C CA . VAL A 1 294 ? -13.872 1.419 -6.839 1.00 82.75 294 VAL A CA 1
ATOM 2192 C C . VAL A 1 294 ? -13.678 2.932 -6.748 1.00 82.75 294 VAL A C 1
ATOM 2194 O O . VAL A 1 294 ? -13.796 3.491 -5.664 1.00 82.75 294 VAL A O 1
ATOM 2197 N N . ASP A 1 295 ? -13.487 3.613 -7.879 1.00 81.81 295 ASP A N 1
ATOM 2198 C CA . ASP A 1 295 ? -13.410 5.080 -7.956 1.00 81.81 295 ASP A CA 1
ATOM 2199 C C . ASP A 1 295 ? -14.753 5.790 -7.692 1.00 81.81 295 ASP A C 1
ATOM 2201 O O . ASP A 1 295 ? -14.823 7.016 -7.668 1.00 81.81 295 ASP A O 1
ATOM 2205 N N . ARG A 1 296 ? -15.828 5.025 -7.483 1.00 85.56 296 ARG A N 1
ATOM 2206 C CA . ARG A 1 296 ? -17.166 5.507 -7.118 1.00 85.56 296 ARG A CA 1
ATOM 2207 C C . ARG A 1 296 ? -17.721 4.764 -5.903 1.00 85.56 296 ARG A C 1
ATOM 2209 O O . ARG A 1 296 ? -18.931 4.789 -5.670 1.00 85.56 296 ARG A O 1
ATOM 2216 N N . ALA A 1 297 ? -16.872 4.070 -5.154 1.00 85.38 297 ALA A N 1
ATOM 2217 C CA . ALA A 1 297 ? -17.272 3.354 -3.957 1.00 85.38 297 ALA A CA 1
ATOM 2218 C C . ALA A 1 297 ? -16.976 4.217 -2.725 1.00 85.38 297 ALA A C 1
ATOM 2220 O O . ALA A 1 297 ? -15.827 4.580 -2.487 1.00 85.38 297 ALA A O 1
ATOM 2221 N N . ASP A 1 298 ? -18.009 4.504 -1.934 1.00 87.75 298 ASP A N 1
ATOM 2222 C CA . ASP A 1 298 ? -17.890 5.038 -0.572 1.00 87.75 298 ASP A CA 1
ATOM 2223 C C . ASP A 1 298 ? -18.037 3.861 0.397 1.00 87.75 298 ASP A C 1
ATOM 2225 O O . ASP A 1 298 ? -19.137 3.500 0.832 1.00 87.75 298 ASP A O 1
ATOM 2229 N N . ILE A 1 299 ? -16.925 3.171 0.634 1.00 89.25 299 ILE A N 1
ATOM 2230 C CA . ILE A 1 299 ? -16.848 2.075 1.597 1.00 89.25 299 ILE A CA 1
ATOM 2231 C C . ILE A 1 299 ? -16.268 2.658 2.873 1.00 89.25 299 ILE A C 1
ATOM 2233 O O . ILE A 1 299 ? -15.216 3.267 2.804 1.00 89.25 299 ILE A O 1
ATOM 2237 N N . GLY A 1 300 ? -16.909 2.433 4.015 1.00 91.38 300 GLY A N 1
ATOM 2238 C CA . GLY A 1 300 ? -16.441 2.789 5.349 1.00 91.38 300 GLY A CA 1
ATOM 2239 C C . GLY A 1 300 ? -16.552 1.590 6.291 1.00 91.38 300 GLY A C 1
ATOM 2240 O O . GLY A 1 300 ? -17.636 1.047 6.512 1.00 91.38 300 GLY A O 1
ATOM 2241 N N . ILE A 1 301 ? -15.431 1.157 6.857 1.00 92.88 301 ILE A N 1
ATOM 2242 C CA . ILE A 1 301 ? -15.349 0.029 7.787 1.00 92.88 301 ILE A CA 1
ATOM 2243 C C . ILE A 1 301 ? -14.667 0.517 9.055 1.00 92.88 301 ILE A C 1
ATOM 2245 O O . ILE A 1 301 ? -13.459 0.734 9.053 1.00 92.88 301 ILE A O 1
ATOM 2249 N N . LEU A 1 302 ? -15.418 0.650 10.146 1.00 95.00 302 LEU A N 1
ATOM 2250 C CA . LEU A 1 302 ? -14.868 1.018 11.449 1.00 95.00 302 LEU A CA 1
ATOM 2251 C C . LEU A 1 302 ? -14.703 -0.234 12.319 1.00 95.00 302 LEU A C 1
ATOM 2253 O O . LEU A 1 302 ? -15.662 -0.905 12.690 1.00 95.00 302 LEU A O 1
ATOM 2257 N N . VAL A 1 303 ? -13.462 -0.567 12.631 1.00 95.38 303 VAL A N 1
ATOM 2258 C CA . VAL A 1 303 ? -13.056 -1.704 13.449 1.00 95.38 303 VAL A CA 1
ATOM 2259 C C . VAL A 1 303 ? -12.750 -1.224 14.860 1.00 95.38 303 VAL A C 1
ATOM 2261 O O . VAL A 1 303 ? -11.893 -0.369 15.053 1.00 95.38 303 VAL A O 1
ATOM 2264 N N . HIS A 1 304 ? -13.400 -1.815 15.857 1.00 96.50 304 HIS A N 1
ATOM 2265 C CA . HIS A 1 304 ? -13.132 -1.573 17.269 1.00 96.50 304 HIS A CA 1
ATOM 2266 C C . HIS A 1 304 ? -12.370 -2.745 17.874 1.00 96.50 304 HIS A C 1
ATOM 2268 O O . HIS A 1 304 ? -12.745 -3.907 17.687 1.00 96.50 304 HIS A O 1
ATOM 2274 N N . PHE A 1 305 ? -11.345 -2.425 18.655 1.00 96.56 305 PHE A N 1
ATOM 2275 C CA . PHE A 1 305 ? -10.569 -3.380 19.431 1.00 96.56 305 PHE A CA 1
ATOM 2276 C C . PHE A 1 305 ? -10.882 -3.252 20.928 1.00 96.56 305 PHE A C 1
ATOM 2278 O O . PHE A 1 305 ? -11.254 -2.173 21.397 1.00 96.56 305 PHE A O 1
ATOM 2285 N N . PRO A 1 306 ? -10.701 -4.333 21.705 1.00 95.06 306 PRO A N 1
ATOM 2286 C CA . PRO A 1 306 ? -10.816 -4.293 23.156 1.00 95.06 306 PRO A CA 1
ATOM 2287 C C . PRO A 1 306 ? -9.858 -3.281 23.784 1.00 95.06 306 PRO A C 1
ATOM 2289 O O . PRO A 1 306 ? -8.646 -3.324 23.558 1.00 95.06 306 PRO A O 1
ATOM 2292 N N . ILE A 1 307 ? -10.399 -2.418 24.638 1.00 94.50 307 ILE A N 1
ATOM 2293 C CA . ILE A 1 307 ? -9.629 -1.407 25.363 1.00 94.50 307 ILE A CA 1
ATOM 2294 C C . ILE A 1 307 ? -8.766 -2.097 26.425 1.00 94.50 307 ILE A C 1
ATOM 2296 O O . ILE A 1 307 ? -9.238 -2.953 27.174 1.00 94.50 307 ILE A O 1
ATOM 2300 N N . ALA A 1 308 ? -7.486 -1.730 26.498 1.00 91.56 308 ALA A N 1
ATOM 2301 C CA . ALA A 1 308 ? -6.589 -2.251 27.522 1.00 91.56 308 ALA A CA 1
ATOM 2302 C C . ALA A 1 308 ? -6.994 -1.752 28.921 1.00 91.56 308 ALA A C 1
ATOM 2304 O O . ALA A 1 308 ? -7.426 -0.611 29.092 1.00 91.56 308 ALA A O 1
ATOM 2305 N N . ALA A 1 309 ? -6.807 -2.588 29.946 1.00 90.31 309 ALA A N 1
ATOM 2306 C CA . ALA A 1 309 ? -7.125 -2.217 31.322 1.00 90.31 309 ALA A CA 1
ATOM 2307 C C . ALA A 1 309 ? -6.406 -0.917 31.739 1.00 90.31 309 ALA A C 1
ATOM 2309 O O . ALA A 1 309 ? -5.188 -0.798 31.609 1.00 90.31 309 ALA A O 1
ATOM 2310 N N . GLY A 1 310 ? -7.170 0.046 32.261 1.00 91.12 310 GLY A N 1
ATOM 2311 C CA . GLY A 1 310 ? -6.654 1.342 32.711 1.00 91.12 310 GLY A CA 1
ATOM 2312 C C . GLY A 1 310 ? -6.490 2.406 31.620 1.00 91.12 310 GLY A C 1
ATOM 2313 O O . GLY A 1 310 ? -6.024 3.495 31.941 1.00 91.12 310 GLY A O 1
ATOM 2314 N N . GLN A 1 311 ? -6.866 2.127 30.368 1.00 94.00 311 GLN A N 1
ATOM 2315 C CA . GLN A 1 311 ? -6.946 3.140 29.311 1.00 94.00 311 GLN A CA 1
ATOM 2316 C C . GLN A 1 311 ? -8.338 3.776 29.267 1.00 94.00 311 GLN A C 1
ATOM 2318 O O . GLN A 1 311 ? -9.348 3.098 29.465 1.00 94.00 311 GLN A O 1
ATOM 2323 N N . GLU A 1 312 ? -8.393 5.077 28.989 1.00 94.88 312 GLU A N 1
ATOM 2324 C CA . GLU A 1 312 ? -9.656 5.762 28.708 1.00 94.88 312 GLU A CA 1
ATOM 2325 C C . GLU A 1 312 ? -10.105 5.491 27.261 1.00 94.88 312 GLU A C 1
ATOM 2327 O O . GLU A 1 312 ? -9.253 5.372 26.372 1.00 94.88 312 GLU A O 1
ATOM 2332 N N . PRO A 1 313 ? -11.422 5.393 26.998 1.00 95.31 313 PRO A N 1
ATOM 2333 C CA . PRO A 1 313 ? -11.933 5.241 25.641 1.00 95.31 313 PRO A CA 1
ATOM 2334 C C . PRO A 1 313 ? -11.547 6.420 24.742 1.00 95.31 313 PRO A C 1
ATOM 2336 O O . PRO A 1 313 ? -11.809 7.576 25.077 1.00 95.31 313 PRO A O 1
ATOM 2339 N N . ILE A 1 314 ? -10.983 6.121 23.573 1.00 95.19 314 ILE A N 1
ATOM 2340 C CA . ILE A 1 314 ? -10.768 7.101 22.506 1.00 95.19 314 ILE A CA 1
ATOM 2341 C C . ILE A 1 314 ? -12.067 7.196 21.687 1.00 95.19 314 ILE A C 1
ATOM 2343 O O . ILE A 1 314 ? -12.599 6.155 21.285 1.00 95.19 314 ILE A O 1
ATOM 2347 N N . PRO A 1 315 ? -12.614 8.405 21.447 1.00 92.75 315 PRO A N 1
ATOM 2348 C CA . PRO A 1 315 ? -13.814 8.568 20.635 1.00 92.75 315 PRO A CA 1
ATOM 2349 C C . PRO A 1 315 ? -13.624 8.002 19.226 1.00 92.75 315 PRO A C 1
ATOM 2351 O O . PRO A 1 315 ? -12.766 8.458 18.475 1.00 92.75 315 PRO A O 1
ATOM 2354 N N . ALA A 1 316 ? -14.466 7.037 18.864 1.00 90.44 316 ALA A N 1
ATOM 2355 C CA . ALA A 1 316 ? -14.496 6.455 17.534 1.00 90.44 316 ALA A CA 1
ATOM 2356 C C . ALA A 1 316 ? -15.649 7.069 16.733 1.00 90.44 316 ALA A C 1
ATOM 2358 O O . ALA A 1 316 ? -16.808 6.993 17.147 1.00 90.44 316 ALA A O 1
ATOM 2359 N N . GLN A 1 317 ? -15.326 7.664 15.590 1.00 89.00 317 GLN A N 1
ATOM 2360 C CA . GLN A 1 317 ? -16.291 8.165 14.622 1.00 89.00 317 GLN A CA 1
ATOM 2361 C C . GLN A 1 317 ? -15.758 7.863 13.223 1.00 89.00 317 GLN A C 1
ATOM 2363 O O . GLN A 1 317 ? -14.573 8.062 12.971 1.00 89.00 317 GLN A O 1
ATOM 2368 N N . MET A 1 318 ? -16.635 7.363 12.352 1.00 89.00 318 MET A N 1
ATOM 2369 C CA . MET A 1 318 ? -16.327 7.193 10.934 1.00 89.00 318 MET A CA 1
ATOM 2370 C C . MET A 1 318 ? -16.204 8.571 10.284 1.00 89.00 318 MET A C 1
ATOM 2372 O O . MET A 1 318 ? -17.036 9.445 10.543 1.00 89.00 318 MET A O 1
ATOM 2376 N N . HIS A 1 319 ? -15.167 8.760 9.481 1.00 87.56 319 HIS A N 1
ATOM 2377 C CA . HIS A 1 319 ? -14.973 9.982 8.721 1.00 87.56 319 HIS A CA 1
ATOM 2378 C C . HIS A 1 319 ? -15.969 10.025 7.554 1.00 87.56 319 HIS A C 1
ATOM 2380 O O . HIS A 1 319 ? -16.354 8.991 6.998 1.00 87.56 319 HIS A O 1
ATOM 2386 N N . ASP A 1 320 ? -16.437 11.234 7.241 1.00 76.12 320 ASP A N 1
ATOM 2387 C CA . ASP A 1 320 ? -17.340 11.487 6.116 1.00 76.12 320 ASP A CA 1
ATOM 2388 C C . ASP A 1 320 ? -16.565 11.594 4.799 1.00 76.12 320 ASP A C 1
ATOM 2390 O O . ASP A 1 320 ? -15.518 12.285 4.771 1.00 76.12 320 ASP A O 1
#

Secondary structure (DSSP, 8-state):
-----TTTHHHHHHHHHTTS-----------B-TT--B----PPPEEEEE-TT--EEETTB-HHHHHHTT---GGGPPPHHHHHHHHHTT--EEEEEEETTEEEEEETTEEEEEEE--TTHHHHHHHHHHHHH--TTHHHHHHHHHHHHHHT-EEEEE---TTSPPPPPPPHHHHHH-------SPPSEEEEEEEEE-TTS-EEETTB-HHHHHHTT--PPPPPHHHHHHHHHTT--EEEEEEETTEEEEEETTEE-PEEE--HHHHHHHHHHHHHHSTT-TTHHHHHHHHHHHTTEEEEEEEE-PPPTTPPPPPP----

pLDDT: mean 81.39, std 17.65, range [30.28, 97.38]

Foldseek 3Di:
DDPPPCVVVVVVCCLVCLLAWDDDPPPPPQPDDVVSDNPAADDPAWEWEQDLQQQTDTPNHGQVNCVVVVDHRPVVGDHNVRLVLCLQLQFFKWKWWAAQFWIWIDTLQATAWIKGHDPPQALVVLVVCCLVPVDDPSVVCVVCVVVSNRHTHIYMYGGDHPPDDDRDHDDNVNRNPDDADFDPDAQPAEAAWEWEADPQQAIDTPPRGCVRCVVVVNHDDGDDNSSLVSCQVSQFFKKKWWAERQWIHMDTLNHGHMTTGHHLSNLVSVLSSCCSSVVVDPCNVVSVVPSNNRSRYGHMYMYGGDHHPPDDDRDDDIDD